Protein AF-A0A7W0MG15-F1 (afdb_monomer_lite)

Sequence (241 aa):
MREEITGSRRALLFFGAAWYALSILPLAATYTSPRHLYLPSFGLCVALGLWLSRAGTRHRVALTVVLAAFIALSAAYLFRKGWQWRQAAQLSERMRDDLQQIVREVPDGSGLILVNTPGFERGLFVWAWATPFVFREPFSDSDLPRRFRVIDAPSSYCCQWAQDKVPALRDLMAHPVDSYLIYLDENRRLNKRHLPRDAVRTLLGRLLDPNPGGVTKDGNVENAGLLAADWELFWRAHLKL

Radius of gyration: 26.69 Å; chains: 1; bounding box: 64×33×80 Å

Foldseek 3Di:
DVVVVVVLVVLLCCLQPVQLCVQCVVCVVDPDDPVSCPRNVVSVVSSVVSVLVVDDPVVVVVVVVVVVVVVVVVVVVVVVVVVVVVVLAVLLLQQLVLVLVVVVVDAFAAAEAEAAPACDDPRDGRQACPVCVCCPPPNHPHNVVNRHLYQHACNNYDDCSCVPCVVSLVCCLVPPAWYWYWHQDPVSHTDIDIQHRVNSNVLSVVLPVQDVPQQDPVRDRPCSVVSNVCRNVSVCVVVVD

pLDDT: mean 88.12, std 11.86, range [40.81, 97.94]

Structure (mmCIF, N/CA/C/O backbone):
data_AF-A0A7W0MG15-F1
#
_entry.id   AF-A0A7W0MG15-F1
#
loop_
_atom_site.group_PDB
_atom_site.id
_atom_site.type_symbol
_atom_site.label_atom_id
_atom_site.label_alt_id
_atom_site.label_comp_id
_atom_site.label_asym_id
_atom_site.label_entity_id
_atom_site.label_seq_id
_atom_site.pdbx_PDB_ins_code
_atom_site.Cartn_x
_atom_site.Cartn_y
_atom_site.Cartn_z
_atom_site.occupancy
_atom_site.B_iso_or_equiv
_atom_site.auth_seq_id
_atom_site.auth_comp_id
_atom_site.auth_asym_id
_atom_site.auth_atom_id
_atom_site.pdbx_PDB_model_num
ATOM 1 N N . MET A 1 1 ? -20.967 -12.022 52.023 1.00 61.19 1 MET A N 1
ATOM 2 C CA . MET A 1 1 ? -21.124 -10.572 51.746 1.00 61.19 1 MET A CA 1
ATOM 3 C C . MET A 1 1 ? -19.823 -9.761 51.813 1.00 61.19 1 MET A C 1
ATOM 5 O O . MET A 1 1 ? -19.399 -9.286 50.768 1.00 61.19 1 MET A O 1
ATOM 9 N N . ARG A 1 2 ? -19.150 -9.558 52.969 1.00 63.09 2 ARG A N 1
ATOM 10 C CA . ARG A 1 2 ? -17.926 -8.704 53.012 1.00 63.09 2 ARG A CA 1
ATOM 11 C C . ARG A 1 2 ? -16.787 -9.195 52.094 1.00 63.09 2 ARG A C 1
ATOM 13 O O . ARG A 1 2 ? -16.126 -8.370 51.471 1.00 63.09 2 ARG A O 1
ATOM 20 N N . GLU A 1 3 ? -16.591 -10.504 51.961 1.00 67.69 3 GLU A N 1
ATOM 21 C CA . GLU A 1 3 ? -15.514 -11.093 51.142 1.00 67.69 3 GLU A CA 1
ATOM 22 C C . GLU A 1 3 ? -15.757 -10.973 49.624 1.00 67.69 3 GLU A C 1
ATOM 24 O O . GLU A 1 3 ? -14.831 -10.738 48.851 1.00 67.69 3 GLU A O 1
ATOM 29 N N . GLU A 1 4 ? -17.015 -11.007 49.178 1.00 71.25 4 GLU A N 1
ATOM 30 C CA . GLU A 1 4 ? -17.383 -10.793 47.765 1.00 71.25 4 GLU A CA 1
ATOM 31 C C . GLU A 1 4 ? -17.053 -9.364 47.288 1.00 71.25 4 GLU A C 1
ATOM 33 O O . GLU A 1 4 ? -16.822 -9.114 46.099 1.00 71.25 4 GLU A O 1
ATOM 38 N N . ILE A 1 5 ? -17.008 -8.408 48.223 1.00 68.88 5 ILE A N 1
ATOM 39 C CA . ILE A 1 5 ? -16.645 -7.013 47.958 1.00 68.88 5 ILE A CA 1
ATOM 40 C C . ILE A 1 5 ? -15.124 -6.878 47.789 1.00 68.88 5 ILE A C 1
ATOM 42 O O . ILE A 1 5 ? -14.673 -6.166 46.888 1.00 68.88 5 ILE A O 1
ATOM 46 N N . THR A 1 6 ? -14.319 -7.567 48.606 1.00 76.75 6 THR A N 1
ATOM 47 C CA . THR A 1 6 ? -12.848 -7.508 48.507 1.00 76.75 6 THR A CA 1
ATOM 48 C C . THR A 1 6 ? -12.332 -8.261 47.281 1.00 76.75 6 THR A C 1
ATOM 50 O O . THR A 1 6 ? -11.492 -7.718 46.557 1.00 76.75 6 THR A O 1
ATOM 53 N N . GLY A 1 7 ? -12.888 -9.440 46.976 1.00 84.38 7 GLY A N 1
ATOM 54 C CA . GLY A 1 7 ? -12.561 -10.202 45.765 1.00 84.38 7 GLY A CA 1
ATOM 55 C C . GLY A 1 7 ? -12.797 -9.400 44.480 1.00 84.38 7 GLY A C 1
ATOM 56 O O . GLY A 1 7 ? -11.900 -9.275 43.645 1.00 84.38 7 GLY A O 1
ATOM 57 N N . SER A 1 8 ? -13.960 -8.752 44.349 1.00 85.06 8 SER A N 1
ATOM 58 C CA . SER A 1 8 ? -14.264 -7.955 43.153 1.00 85.06 8 SER A CA 1
ATOM 59 C C . SER A 1 8 ? -13.424 -6.684 43.015 1.00 85.06 8 SER A C 1
ATOM 61 O O . SER A 1 8 ? -13.155 -6.284 41.882 1.00 85.06 8 SER A O 1
ATOM 63 N N . ARG A 1 9 ? -13.004 -6.039 44.115 1.00 91.25 9 ARG A N 1
ATOM 64 C CA . ARG A 1 9 ? -12.091 -4.882 44.035 1.00 91.25 9 ARG A CA 1
ATOM 65 C C . ARG A 1 9 ? -10.722 -5.296 43.492 1.00 91.25 9 ARG A C 1
ATOM 67 O O . ARG A 1 9 ? -10.184 -4.598 42.637 1.00 91.25 9 ARG A O 1
ATOM 74 N N . ARG A 1 10 ? -10.201 -6.453 43.921 1.00 94.88 10 ARG A N 1
ATOM 75 C CA . ARG A 1 10 ? -8.964 -7.039 43.372 1.00 94.88 10 ARG A CA 1
ATOM 76 C C . ARG A 1 10 ? -9.108 -7.351 41.880 1.00 94.88 10 ARG A C 1
ATOM 78 O O . ARG A 1 10 ? -8.257 -6.937 41.103 1.00 94.88 10 ARG A O 1
ATOM 85 N N . ALA A 1 11 ? -10.206 -7.993 41.472 1.00 94.31 11 ALA A N 1
ATOM 86 C CA . ALA A 1 11 ? -10.468 -8.304 40.064 1.00 94.31 11 ALA A CA 1
ATOM 87 C C . ALA A 1 11 ? -10.561 -7.046 39.177 1.00 94.31 11 ALA A C 1
ATOM 89 O O . ALA A 1 11 ? -9.975 -7.016 38.099 1.00 94.31 11 ALA A O 1
ATOM 90 N N . LEU A 1 12 ? -11.239 -5.987 39.637 1.00 95.56 12 LEU A N 1
ATOM 91 C CA . LEU A 1 12 ? -11.365 -4.729 38.889 1.00 95.56 12 LEU A CA 1
ATOM 92 C C . LEU A 1 12 ? -10.013 -4.010 38.739 1.00 95.56 12 LEU A C 1
ATOM 94 O O . LEU A 1 12 ? -9.698 -3.544 37.647 1.00 95.56 12 LEU A O 1
ATOM 98 N N . LEU A 1 13 ? -9.190 -3.962 39.794 1.00 96.44 13 LEU A N 1
ATOM 99 C CA . LEU A 1 13 ? -7.831 -3.405 39.717 1.00 96.44 13 LEU A CA 1
ATOM 100 C C . LEU A 1 13 ? -6.915 -4.238 38.806 1.00 96.44 13 LEU A C 1
ATOM 102 O O . LEU A 1 13 ? -6.130 -3.668 38.047 1.00 96.44 13 LEU A O 1
ATOM 106 N N . PHE A 1 14 ? -7.042 -5.568 38.848 1.00 97.25 14 PHE A N 1
ATOM 107 C CA . PHE A 1 14 ? -6.273 -6.475 38.000 1.00 97.25 14 PHE A CA 1
ATOM 108 C C . PHE A 1 14 ? -6.629 -6.306 36.519 1.00 97.25 14 PHE A C 1
ATOM 110 O O . PHE A 1 14 ? -5.768 -5.917 35.738 1.00 97.25 14 PHE A O 1
ATOM 117 N N . PHE A 1 15 ? -7.889 -6.526 36.129 1.00 97.25 15 PHE A N 1
ATOM 118 C CA . PHE A 1 15 ? -8.305 -6.438 34.724 1.00 97.25 15 PHE A CA 1
ATOM 119 C C . PHE A 1 15 ? -8.315 -5.001 34.179 1.00 97.25 15 PHE A C 1
ATOM 121 O O . PHE A 1 15 ? -8.130 -4.806 32.981 1.00 97.25 15 PHE A O 1
ATOM 128 N N . GLY A 1 16 ? -8.494 -3.996 35.041 1.00 95.69 16 GLY A N 1
ATOM 129 C CA . GLY A 1 16 ? -8.476 -2.587 34.652 1.00 95.69 16 GLY A CA 1
ATOM 130 C C . GLY A 1 16 ? -7.061 -2.033 34.491 1.00 95.69 16 GLY A C 1
ATOM 131 O O . GLY A 1 16 ? -6.672 -1.651 33.393 1.00 95.69 16 GLY A O 1
ATOM 132 N N . ALA A 1 17 ? -6.291 -1.967 35.581 1.00 96.44 17 ALA A N 1
ATOM 133 C CA . ALA A 1 17 ? -5.006 -1.267 35.599 1.00 96.44 17 ALA A CA 1
ATOM 134 C C . ALA A 1 17 ? -3.816 -2.196 35.316 1.00 96.44 17 ALA A C 1
ATOM 136 O O . ALA A 1 17 ? -3.019 -1.913 34.421 1.00 96.44 17 ALA A O 1
ATOM 137 N N . ALA A 1 18 ? -3.694 -3.309 36.049 1.00 97.69 18 ALA A N 1
ATOM 138 C CA . ALA A 1 18 ? -2.520 -4.181 35.938 1.00 97.69 18 ALA A CA 1
ATOM 139 C C . ALA A 1 18 ? -2.448 -4.879 34.570 1.00 97.69 18 ALA A C 1
ATOM 141 O O . ALA A 1 18 ? -1.402 -4.878 33.931 1.00 97.69 18 ALA A O 1
ATOM 142 N N . TRP A 1 19 ? -3.571 -5.413 34.085 1.00 97.94 19 TRP A N 1
ATOM 143 C CA . TRP A 1 19 ? -3.687 -6.046 32.772 1.00 97.94 19 TRP A CA 1
ATOM 144 C C . TRP A 1 19 ? -3.389 -5.069 31.634 1.00 97.94 19 TRP A C 1
ATOM 146 O O . TRP A 1 19 ? -2.632 -5.401 30.723 1.00 97.94 19 TRP A O 1
ATOM 156 N N . TYR A 1 20 ? -3.942 -3.853 31.692 1.00 96.12 20 TYR A N 1
ATOM 157 C CA . TYR A 1 20 ? -3.672 -2.817 30.694 1.00 96.12 20 TYR A CA 1
ATOM 158 C C . TYR A 1 20 ? -2.185 -2.440 30.684 1.00 96.12 20 TYR A C 1
ATOM 160 O O . TYR A 1 20 ? -1.571 -2.434 29.623 1.00 96.12 20 TYR A O 1
ATOM 168 N N . ALA A 1 21 ? -1.569 -2.230 31.852 1.00 96.31 21 ALA A N 1
ATOM 169 C CA . ALA A 1 21 ? -0.133 -1.968 31.946 1.00 96.31 21 ALA A CA 1
ATOM 170 C C . ALA A 1 21 ? 0.711 -3.126 31.378 1.00 96.31 21 ALA A C 1
ATOM 172 O O . ALA A 1 21 ? 1.565 -2.893 30.528 1.00 96.31 21 ALA A O 1
ATOM 173 N N . LEU A 1 22 ? 0.438 -4.373 31.778 1.00 96.62 22 LEU A N 1
ATOM 174 C CA . LEU A 1 22 ? 1.170 -5.562 31.316 1.00 96.62 22 LEU A CA 1
ATOM 175 C C . LEU A 1 22 ? 1.034 -5.813 29.804 1.00 96.62 22 LEU A C 1
ATOM 177 O O . LEU A 1 22 ? 1.973 -6.307 29.187 1.00 96.62 22 LEU A O 1
ATOM 181 N N . SER A 1 23 ? -0.109 -5.470 29.203 1.00 95.25 23 SER A N 1
ATOM 182 C CA . SER A 1 23 ? -0.362 -5.669 27.767 1.00 95.25 23 SER A CA 1
ATOM 183 C C . SER A 1 23 ? 0.039 -4.479 26.883 1.00 95.25 23 SER A C 1
ATOM 185 O O . SER A 1 23 ? 0.280 -4.676 25.694 1.00 95.25 23 SER A O 1
ATOM 187 N N . ILE A 1 24 ? 0.160 -3.265 27.437 1.00 94.56 24 ILE A N 1
ATOM 188 C CA . ILE A 1 24 ? 0.614 -2.062 26.714 1.00 94.56 24 ILE A CA 1
ATOM 189 C C . ILE A 1 24 ? 2.122 -1.824 26.854 1.00 94.56 24 ILE A C 1
ATOM 191 O O . ILE A 1 24 ? 2.747 -1.376 25.896 1.00 94.56 24 ILE A O 1
ATOM 195 N N . LEU A 1 25 ? 2.739 -2.109 28.004 1.00 94.69 25 LEU A N 1
ATOM 196 C CA . LEU A 1 25 ? 4.144 -1.752 28.255 1.00 94.69 25 LEU A CA 1
ATOM 197 C C . LEU A 1 25 ? 5.142 -2.384 27.254 1.00 94.69 25 LEU A C 1
ATOM 199 O O . LEU A 1 25 ? 6.015 -1.655 26.785 1.00 94.69 25 LEU A O 1
ATOM 203 N N . PRO A 1 26 ? 4.996 -3.650 26.805 1.00 92.44 26 PRO A N 1
ATOM 204 C CA . PRO A 1 26 ? 5.821 -4.202 25.720 1.00 92.44 26 PRO A CA 1
ATOM 205 C C . PRO A 1 26 ? 5.644 -3.482 24.369 1.00 92.44 26 PRO A C 1
ATOM 207 O O . PRO A 1 26 ? 6.548 -3.481 23.532 1.00 92.44 26 PRO A O 1
ATOM 210 N N . LEU A 1 27 ? 4.493 -2.836 24.150 1.00 90.50 27 LEU A N 1
ATOM 211 C CA . LEU A 1 27 ? 4.200 -2.060 22.940 1.00 90.50 27 LEU A CA 1
ATOM 212 C C . LEU A 1 27 ? 4.863 -0.678 22.953 1.00 90.50 27 LEU A C 1
ATOM 214 O O . LEU A 1 27 ? 5.038 -0.090 21.894 1.00 90.50 27 LEU A O 1
ATOM 218 N N . ALA A 1 28 ? 5.259 -0.165 24.123 1.00 87.88 28 ALA A N 1
ATOM 219 C CA . ALA A 1 28 ? 6.030 1.077 24.228 1.00 87.88 28 ALA A CA 1
ATOM 220 C C . ALA A 1 28 ? 7.499 0.901 23.793 1.00 87.88 28 ALA A C 1
ATOM 222 O O . ALA A 1 28 ? 8.156 1.879 23.448 1.00 87.88 28 ALA A O 1
ATOM 223 N N . ALA A 1 29 ? 8.001 -0.340 23.782 1.00 90.75 29 ALA A N 1
ATOM 224 C CA . ALA A 1 29 ? 9.338 -0.707 23.309 1.00 90.75 29 ALA A CA 1
ATOM 225 C C . ALA A 1 29 ? 9.349 -1.270 21.869 1.00 90.75 29 ALA A C 1
ATOM 227 O O . ALA A 1 29 ? 10.389 -1.710 21.385 1.00 90.75 29 ALA A O 1
ATOM 228 N N . THR A 1 30 ? 8.198 -1.304 21.188 1.00 90.44 30 THR A N 1
ATOM 229 C CA . THR A 1 30 ? 8.035 -1.877 19.840 1.00 90.44 30 THR A CA 1
ATOM 230 C C . THR A 1 30 ? 7.128 -0.988 18.975 1.00 90.44 30 THR A C 1
ATOM 232 O O . THR A 1 30 ? 6.753 0.111 19.379 1.00 90.44 30 THR A O 1
ATOM 235 N N . TYR A 1 31 ? 6.803 -1.398 17.743 1.00 82.88 31 TYR A N 1
ATOM 236 C CA . TYR A 1 31 ? 5.949 -0.589 16.869 1.00 82.88 31 TYR A CA 1
ATOM 237 C C . TYR A 1 31 ? 4.476 -0.644 17.306 1.00 82.88 31 TYR A C 1
ATOM 239 O O . TYR A 1 31 ? 3.909 -1.706 17.588 1.00 82.88 31 TYR A O 1
ATOM 247 N N . THR A 1 32 ? 3.814 0.511 17.307 1.00 82.62 32 THR A N 1
ATOM 248 C CA . THR A 1 32 ? 2.388 0.601 17.621 1.00 82.62 32 THR A CA 1
ATOM 249 C C . THR A 1 32 ? 1.539 0.297 16.386 1.00 82.62 32 THR A C 1
ATOM 251 O O . THR A 1 32 ? 1.792 0.761 15.276 1.00 82.62 32 THR A O 1
ATOM 254 N N . SER A 1 33 ? 0.502 -0.519 16.568 1.00 86.81 33 SER A N 1
ATOM 255 C CA . SER A 1 33 ? -0.489 -0.829 15.538 1.00 86.81 33 SER A CA 1
ATOM 256 C C . SER A 1 33 ? -1.841 -1.062 16.213 1.00 86.81 33 SER A C 1
ATOM 258 O O . SER A 1 33 ? -1.862 -1.699 17.269 1.00 86.81 33 SER A O 1
ATOM 260 N N . PRO A 1 34 ? -2.980 -0.616 15.643 1.00 86.94 34 PRO A N 1
ATOM 261 C CA . PRO A 1 34 ? -4.293 -0.786 16.274 1.00 86.94 34 PRO A CA 1
ATOM 262 C C . PRO A 1 34 ? -4.630 -2.239 16.641 1.00 86.94 34 PRO A C 1
ATOM 264 O O . PRO A 1 34 ? -5.306 -2.477 17.638 1.00 86.94 34 PRO A O 1
ATOM 267 N N . ARG A 1 35 ? -4.094 -3.221 15.898 1.00 88.25 35 ARG A N 1
ATOM 268 C CA . ARG A 1 35 ? -4.264 -4.657 16.184 1.00 88.25 35 ARG A CA 1
ATOM 269 C C . ARG A 1 35 ? -3.651 -5.112 17.515 1.00 88.25 35 ARG A C 1
ATOM 271 O O . ARG A 1 35 ? -4.051 -6.141 18.043 1.00 88.25 35 ARG A O 1
ATOM 278 N N . HIS A 1 36 ? -2.702 -4.361 18.075 1.00 92.31 36 HIS A N 1
ATOM 279 C CA . HIS A 1 36 ? -2.098 -4.683 19.371 1.00 92.31 36 HIS A CA 1
ATOM 280 C C . HIS A 1 36 ? -3.010 -4.287 20.551 1.00 92.31 36 HIS A C 1
ATOM 282 O O . HIS A 1 36 ? -2.806 -4.759 21.665 1.00 92.31 36 HIS A O 1
ATOM 288 N N . LEU A 1 37 ? -4.049 -3.472 20.316 1.00 91.12 37 LEU A N 1
ATOM 289 C CA . LEU A 1 37 ? -4.972 -3.012 21.360 1.00 91.12 37 LEU A CA 1
ATOM 290 C C . LEU A 1 37 ? -6.045 -4.044 21.744 1.00 91.12 37 LEU A C 1
ATOM 292 O O . LEU A 1 37 ? -6.667 -3.888 22.790 1.00 91.12 37 LEU A O 1
ATOM 296 N N . TYR A 1 38 ? -6.237 -5.119 20.968 1.00 93.00 38 TYR A N 1
ATOM 297 C CA . TYR A 1 38 ? -7.271 -6.128 21.247 1.00 93.00 38 TYR A CA 1
ATOM 298 C C . TYR A 1 38 ? -7.116 -6.783 22.634 1.00 93.00 38 TYR A C 1
ATOM 300 O O . TYR A 1 38 ? -8.101 -6.937 23.358 1.00 93.00 38 TYR A O 1
ATOM 308 N N . LEU A 1 39 ? -5.884 -7.125 23.032 1.00 94.12 39 LEU A N 1
ATOM 309 C CA . LEU A 1 39 ? -5.603 -7.750 24.329 1.00 94.12 39 LEU A CA 1
ATOM 310 C C . LEU A 1 39 ? -5.770 -6.765 25.513 1.00 94.12 39 LEU A C 1
ATOM 312 O O . LEU A 1 39 ? -6.469 -7.126 26.464 1.00 94.12 39 LEU A O 1
ATOM 316 N N . PRO A 1 40 ? -5.247 -5.520 25.472 1.00 94.81 40 PRO A N 1
ATOM 317 C CA . PRO A 1 40 ? -5.601 -4.474 26.437 1.00 94.81 40 PRO A CA 1
ATOM 318 C C . PRO A 1 40 ? -7.114 -4.232 26.562 1.00 94.81 40 PRO A C 1
ATOM 320 O O . PRO A 1 40 ? -7.638 -4.159 27.676 1.00 94.81 40 PRO A O 1
ATOM 323 N N . SER A 1 41 ? -7.836 -4.157 25.436 1.00 94.25 41 SER A N 1
ATOM 324 C CA . SER A 1 41 ? -9.286 -3.919 25.420 1.00 94.25 41 SER A CA 1
ATOM 325 C C . SER A 1 41 ? -10.083 -5.014 26.130 1.00 94.25 41 SER A C 1
ATOM 327 O O . SER A 1 41 ? -11.062 -4.690 26.798 1.00 94.25 41 SER A O 1
A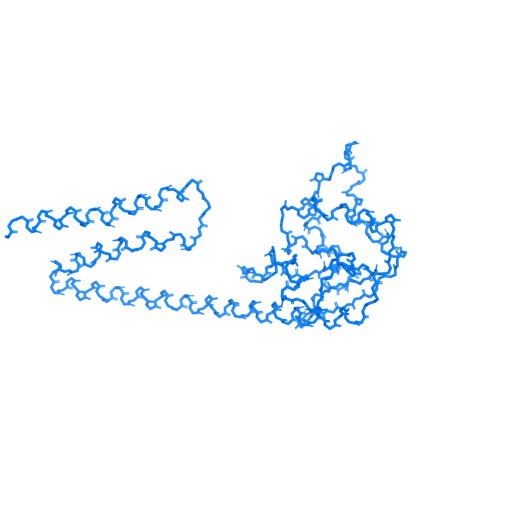TOM 329 N N . PHE A 1 42 ? -9.660 -6.281 26.058 1.00 96.06 42 PHE A N 1
ATOM 330 C CA . PHE A 1 42 ? -10.323 -7.380 26.770 1.00 96.06 42 PHE A CA 1
ATOM 331 C C . PHE A 1 42 ? -10.393 -7.139 28.289 1.00 96.06 42 PHE A C 1
ATOM 333 O O . PHE A 1 42 ? -11.472 -7.226 28.878 1.00 96.06 42 PHE A O 1
ATOM 340 N N . GLY A 1 43 ? -9.273 -6.766 28.920 1.00 95.81 43 GLY A N 1
ATOM 341 C CA . GLY A 1 43 ? -9.237 -6.471 30.358 1.00 95.81 43 GLY A CA 1
ATOM 342 C C . GLY A 1 43 ? -10.116 -5.277 30.729 1.00 95.81 43 GLY A C 1
ATOM 343 O O . GLY A 1 43 ? -10.900 -5.354 31.678 1.00 95.81 43 GLY A O 1
ATOM 344 N N . LEU A 1 44 ? -10.080 -4.213 29.919 1.00 94.88 44 LEU A N 1
ATOM 345 C CA . LEU A 1 44 ? -10.955 -3.051 30.099 1.00 94.88 44 LEU A CA 1
ATOM 346 C C . LEU A 1 44 ? -12.441 -3.435 30.012 1.00 94.88 44 LEU A C 1
ATOM 348 O O . LEU A 1 44 ? -13.222 -2.994 30.854 1.00 94.88 44 LEU A O 1
ATOM 352 N N . CYS A 1 45 ? -12.839 -4.298 29.071 1.00 95.12 45 CYS A N 1
ATOM 353 C CA . CYS A 1 45 ? -14.209 -4.814 28.979 1.00 95.12 45 CYS A CA 1
ATOM 354 C C . CYS A 1 45 ? -14.620 -5.631 30.217 1.00 95.12 45 CYS A C 1
ATOM 356 O O . CYS A 1 45 ? -15.733 -5.451 30.719 1.00 95.12 45 CYS A O 1
ATOM 358 N N . VAL A 1 46 ? -13.734 -6.478 30.755 1.00 95.88 46 VAL A N 1
ATOM 359 C CA . VAL A 1 46 ? -13.997 -7.242 31.991 1.00 95.88 46 VAL A CA 1
ATOM 360 C C . VAL A 1 46 ? -14.141 -6.309 33.199 1.00 95.88 46 VAL A C 1
ATOM 362 O O . VAL A 1 46 ? -15.113 -6.418 33.950 1.00 95.88 46 VAL A O 1
ATOM 365 N N . ALA A 1 47 ? -13.232 -5.346 33.372 1.00 95.69 47 ALA A N 1
ATOM 366 C CA . ALA A 1 47 ? -13.294 -4.367 34.459 1.00 95.69 47 ALA A CA 1
ATOM 367 C C . ALA A 1 47 ? -14.552 -3.480 34.378 1.00 95.69 47 ALA A C 1
ATOM 369 O O . ALA A 1 47 ? -15.206 -3.229 35.393 1.00 95.69 47 ALA A O 1
ATOM 370 N N . LEU A 1 48 ? -14.933 -3.068 33.166 1.00 94.19 48 LEU A N 1
ATOM 371 C CA . LEU A 1 48 ? -16.149 -2.309 32.873 1.00 94.19 48 LEU A CA 1
ATOM 372 C C . LEU A 1 48 ? -17.423 -3.107 33.194 1.00 94.19 48 LEU A C 1
ATOM 374 O O . LEU A 1 48 ? -18.332 -2.568 33.825 1.00 94.19 48 LEU A O 1
ATOM 378 N N . GLY A 1 49 ? -17.482 -4.392 32.829 1.00 92.69 49 GLY A N 1
ATOM 379 C CA . GLY A 1 49 ? -18.592 -5.285 33.185 1.00 92.69 49 GLY A CA 1
ATOM 380 C C . GLY A 1 49 ? -18.712 -5.504 34.698 1.00 92.69 49 GLY A C 1
ATOM 381 O O . GLY A 1 49 ? -19.802 -5.397 35.268 1.00 92.69 49 GLY A O 1
ATOM 382 N N . LEU A 1 50 ? -17.580 -5.715 35.380 1.00 93.44 50 LEU A N 1
ATOM 383 C CA . LEU A 1 50 ? -17.520 -5.801 36.844 1.00 93.44 50 LEU A CA 1
ATOM 384 C C . LEU A 1 50 ? -17.990 -4.500 37.516 1.00 93.44 50 LEU A C 1
ATOM 386 O O . LEU A 1 50 ? -18.711 -4.564 38.515 1.00 93.44 50 LEU A O 1
ATOM 390 N N . TRP A 1 51 ? -17.655 -3.333 36.960 1.00 92.81 51 TRP A N 1
ATOM 391 C CA . TRP A 1 51 ? -18.140 -2.042 37.453 1.00 92.81 51 TRP A CA 1
ATOM 392 C C . TRP A 1 51 ? -19.646 -1.851 37.211 1.00 92.81 51 TRP A C 1
ATOM 394 O O . TRP A 1 51 ? -20.379 -1.562 38.159 1.00 92.81 51 TRP A O 1
ATOM 404 N N . LEU A 1 52 ? -20.137 -2.111 35.992 1.00 91.62 52 LEU A N 1
ATOM 405 C CA . LEU A 1 52 ? -21.565 -2.076 35.631 1.00 91.62 52 LEU A CA 1
ATOM 406 C C . LEU A 1 52 ? -22.420 -2.952 36.558 1.00 91.62 52 LEU A C 1
ATOM 408 O O . LEU A 1 52 ? -23.472 -2.510 37.029 1.00 91.62 52 LEU A O 1
ATOM 412 N N . SER A 1 53 ? -21.942 -4.157 36.891 1.00 91.00 53 SER A N 1
ATOM 413 C CA . SER A 1 53 ? -22.635 -5.068 37.815 1.00 91.00 53 SER A CA 1
ATOM 414 C C . SER A 1 53 ? -22.881 -4.455 39.203 1.00 91.00 53 SER A C 1
ATOM 416 O O . SER A 1 53 ? -23.861 -4.800 39.860 1.00 91.00 53 SER A O 1
ATOM 418 N N . ARG A 1 54 ? -22.049 -3.495 39.632 1.00 89.81 54 ARG A N 1
ATOM 419 C CA . ARG A 1 54 ? -22.092 -2.851 40.960 1.00 89.81 54 ARG A CA 1
ATOM 420 C C . ARG A 1 54 ? -22.607 -1.411 40.946 1.00 89.81 54 ARG A C 1
ATOM 422 O O . ARG A 1 54 ? -22.950 -0.884 41.999 1.00 89.81 54 ARG A O 1
ATOM 429 N N . ALA A 1 55 ? -22.687 -0.781 39.778 1.00 91.69 55 ALA A N 1
ATOM 430 C CA . ALA A 1 55 ? -23.271 0.543 39.616 1.00 91.69 55 ALA A CA 1
ATOM 431 C C . ALA A 1 55 ? -24.785 0.535 39.921 1.00 91.69 55 ALA A C 1
ATOM 433 O O . ALA A 1 55 ? -25.499 -0.393 39.541 1.00 91.69 55 ALA A O 1
ATOM 434 N N . GLY A 1 56 ? -25.292 1.590 40.569 1.00 94.75 56 GLY A N 1
ATOM 435 C CA . GLY A 1 56 ? -26.735 1.797 40.752 1.00 94.75 56 GLY A CA 1
ATOM 436 C C . GLY A 1 56 ? -27.446 2.131 39.433 1.00 94.75 56 GLY A C 1
ATOM 437 O O . GLY A 1 56 ? -26.812 2.602 38.488 1.00 94.75 56 GLY A O 1
ATOM 438 N N . THR A 1 57 ? -28.765 1.929 39.359 1.00 94.50 57 THR A N 1
ATOM 439 C CA . THR A 1 57 ? -29.552 1.977 38.106 1.00 94.50 57 THR A CA 1
ATOM 440 C C . THR A 1 57 ? -29.309 3.231 37.258 1.00 94.50 57 THR A C 1
ATOM 442 O O . THR A 1 57 ? -29.062 3.110 36.062 1.00 94.50 57 THR A O 1
ATOM 445 N N . ARG A 1 58 ? -29.277 4.429 37.866 1.00 94.62 58 ARG A N 1
ATOM 446 C CA . ARG A 1 58 ? -28.990 5.695 37.157 1.00 94.62 58 ARG A CA 1
ATOM 447 C C . ARG A 1 58 ? -27.608 5.699 36.490 1.00 94.62 58 ARG A C 1
ATOM 449 O O . ARG A 1 58 ? -27.481 6.151 35.357 1.00 94.62 58 ARG A O 1
ATOM 456 N N . HIS A 1 59 ? -26.589 5.167 37.167 1.00 92.75 59 HIS A N 1
ATOM 457 C CA . HIS A 1 59 ? -25.236 5.048 36.619 1.00 92.75 59 HIS A CA 1
ATOM 458 C C . HIS A 1 59 ? -25.147 3.959 35.547 1.00 92.75 59 HIS A C 1
ATOM 460 O O . HIS A 1 59 ? -24.489 4.186 34.538 1.00 92.75 59 HIS A O 1
ATOM 466 N N . ARG A 1 60 ? -25.844 2.821 35.712 1.00 93.19 60 ARG A N 1
ATOM 467 C CA . ARG A 1 60 ? -25.944 1.793 34.658 1.00 93.19 60 ARG A CA 1
ATOM 468 C C . ARG A 1 60 ? -26.542 2.374 33.378 1.00 93.19 60 ARG A C 1
ATOM 470 O O . ARG A 1 60 ? -25.928 2.243 32.332 1.00 93.19 60 ARG A O 1
ATOM 477 N N . VAL A 1 61 ? -27.685 3.062 33.461 1.00 94.50 61 VAL A N 1
ATOM 478 C CA . VAL A 1 61 ? -28.337 3.681 32.290 1.00 94.50 61 VAL A CA 1
ATOM 479 C C . VAL A 1 61 ? -27.419 4.709 31.624 1.00 94.50 61 VAL A C 1
ATOM 481 O O . VAL A 1 61 ? -27.189 4.618 30.421 1.00 94.50 61 VAL A O 1
ATOM 484 N N . ALA A 1 62 ? -26.840 5.639 32.392 1.00 94.38 62 ALA A N 1
ATOM 485 C CA . ALA A 1 62 ? -25.931 6.649 31.846 1.00 94.38 62 ALA A CA 1
ATOM 486 C C . ALA A 1 62 ? -24.704 6.023 31.156 1.00 94.38 62 ALA A C 1
ATOM 488 O O . ALA A 1 62 ? -24.348 6.417 30.048 1.00 94.38 62 ALA A O 1
ATOM 489 N N . LEU A 1 63 ? -24.089 5.013 31.778 1.00 92.25 63 LEU A N 1
ATOM 490 C CA . LEU A 1 63 ? -22.926 4.319 31.230 1.00 92.25 63 LEU A CA 1
ATOM 491 C C . LEU A 1 63 ? -23.282 3.487 29.989 1.00 92.25 63 LEU A C 1
ATOM 493 O O . LEU A 1 63 ? -22.541 3.527 29.014 1.00 92.25 63 LEU A O 1
ATOM 497 N N . THR A 1 64 ? -24.434 2.811 29.966 1.00 91.56 64 THR A N 1
ATOM 498 C CA . THR A 1 64 ? -24.937 2.116 28.769 1.00 91.56 64 THR A CA 1
ATOM 499 C C . THR A 1 64 ? -25.162 3.084 27.605 1.00 91.56 64 THR A C 1
ATOM 501 O O . THR A 1 64 ? -24.777 2.765 26.484 1.00 91.56 64 THR A O 1
ATOM 504 N N . VAL A 1 65 ? -25.712 4.280 27.850 1.00 95.56 65 VAL A N 1
ATOM 505 C CA . VAL A 1 65 ? -25.880 5.315 26.809 1.00 95.56 65 VAL A CA 1
ATOM 506 C C . VAL A 1 65 ? -24.525 5.814 26.290 1.00 95.56 65 VAL A C 1
ATOM 508 O O . VAL A 1 65 ? -24.335 5.900 25.078 1.00 95.56 65 VAL A O 1
ATOM 511 N N . VAL A 1 66 ? -23.557 6.076 27.177 1.00 95.44 66 VAL A N 1
ATOM 512 C CA . VAL A 1 66 ? -22.189 6.476 26.788 1.00 95.44 66 VAL A CA 1
ATOM 513 C C . VAL A 1 66 ? -21.498 5.384 25.963 1.00 95.44 66 VAL A C 1
ATOM 515 O O . VAL A 1 66 ? -20.881 5.686 24.943 1.00 95.44 66 VAL A O 1
ATOM 518 N N . LEU A 1 67 ? -21.633 4.115 26.356 1.00 93.00 67 LEU A N 1
ATOM 519 C CA . LEU A 1 67 ? -21.063 2.983 25.622 1.00 93.00 67 LEU A CA 1
ATOM 520 C C . LEU A 1 67 ? -21.746 2.775 24.267 1.00 93.00 67 LEU A C 1
ATOM 522 O O . LEU A 1 67 ? -21.053 2.561 23.277 1.00 93.00 67 LEU A O 1
ATOM 526 N N . ALA A 1 68 ? -23.073 2.902 24.185 1.00 95.06 68 ALA A N 1
ATOM 527 C CA . ALA A 1 68 ? -23.803 2.837 22.920 1.00 95.06 68 ALA A CA 1
ATOM 528 C C . ALA A 1 68 ? -23.372 3.956 21.955 1.00 95.06 68 ALA A C 1
ATOM 530 O O . ALA A 1 68 ? -23.117 3.688 20.780 1.00 95.06 68 ALA A O 1
ATOM 531 N N . ALA A 1 69 ? -23.202 5.187 22.451 1.00 97.12 69 ALA A N 1
ATOM 532 C CA . ALA A 1 69 ? -22.683 6.306 21.664 1.00 97.12 69 ALA A CA 1
ATOM 533 C C . ALA A 1 69 ? -21.234 6.066 21.201 1.00 97.12 69 ALA A C 1
ATOM 535 O O . ALA A 1 69 ? -20.918 6.273 20.029 1.00 97.12 69 ALA A O 1
ATOM 536 N N . PHE A 1 70 ? -20.362 5.568 22.084 1.00 95.75 70 PHE A N 1
ATOM 537 C CA . PHE A 1 70 ? -18.983 5.213 21.737 1.00 95.75 70 PHE A CA 1
ATOM 538 C C . PHE A 1 70 ? -18.917 4.100 20.678 1.00 95.75 70 PHE A C 1
ATOM 540 O O . PHE A 1 70 ? -18.137 4.200 19.729 1.00 95.75 70 PHE A O 1
ATOM 547 N N . ILE A 1 71 ? -19.766 3.073 20.791 1.00 95.12 71 ILE A N 1
ATOM 548 C CA . ILE A 1 71 ? -19.880 1.986 19.808 1.00 95.12 71 ILE A CA 1
ATOM 549 C C . ILE A 1 71 ? -20.380 2.530 18.464 1.00 95.12 71 ILE A C 1
ATOM 551 O O . ILE A 1 71 ? -19.790 2.206 17.436 1.00 95.12 71 ILE A O 1
ATOM 555 N N . ALA A 1 72 ? -21.398 3.395 18.451 1.00 97.62 72 ALA A N 1
ATOM 556 C CA . ALA A 1 72 ? -21.929 3.995 17.226 1.00 97.62 72 ALA A CA 1
ATOM 557 C C . ALA A 1 72 ? -20.890 4.873 16.501 1.00 97.62 72 ALA A C 1
ATOM 559 O O . ALA A 1 72 ? -20.695 4.731 15.292 1.00 97.62 72 ALA A O 1
ATOM 560 N N . LEU A 1 73 ? -20.165 5.726 17.236 1.00 97.94 73 LEU A N 1
ATOM 561 C CA . LEU A 1 73 ? -19.062 6.531 16.695 1.00 97.94 73 LEU A CA 1
ATOM 562 C C . LEU A 1 73 ? -17.921 5.647 16.163 1.00 97.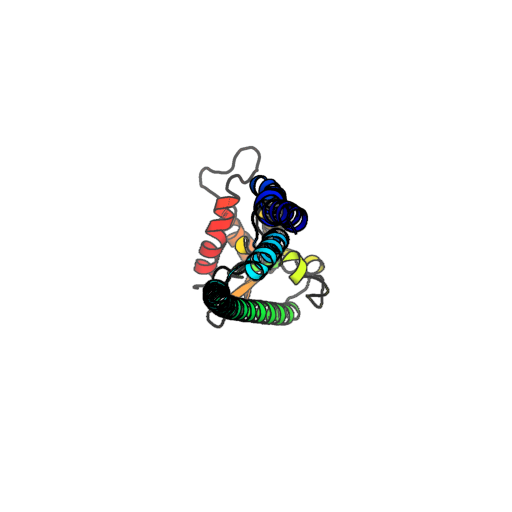94 73 LEU A C 1
ATOM 564 O O . LEU A 1 73 ? -17.413 5.886 15.064 1.00 97.94 73 LEU A O 1
ATOM 568 N N . SER A 1 74 ? -17.556 4.594 16.901 1.00 94.94 74 SER A N 1
ATOM 569 C CA . SER A 1 74 ? -16.536 3.626 16.474 1.00 94.94 74 SER A CA 1
ATOM 570 C C . SER A 1 74 ? -16.957 2.884 15.204 1.00 94.94 74 SER A C 1
ATOM 572 O O . SER A 1 74 ? -16.165 2.761 14.271 1.00 94.94 74 SER A O 1
ATOM 574 N N . ALA A 1 75 ? -18.217 2.448 15.124 1.00 96.62 75 ALA A N 1
ATOM 575 C CA . ALA A 1 75 ? -18.776 1.779 13.955 1.00 96.62 75 ALA A CA 1
ATOM 576 C C . ALA A 1 75 ? -18.809 2.703 12.727 1.00 96.62 75 ALA A C 1
ATOM 578 O O . ALA A 1 75 ? -18.395 2.287 11.647 1.00 96.62 75 ALA A O 1
ATOM 579 N N . ALA A 1 76 ? -19.211 3.969 12.885 1.00 97.94 76 ALA A N 1
ATOM 580 C CA . ALA A 1 76 ? -19.189 4.955 11.804 1.00 97.94 76 ALA A CA 1
ATOM 581 C C . ALA A 1 76 ? -17.757 5.233 11.300 1.00 97.94 76 ALA A C 1
ATOM 583 O O . ALA A 1 76 ? -17.510 5.277 10.089 1.00 97.94 76 ALA A O 1
ATOM 584 N N . TYR A 1 77 ? -16.787 5.358 12.214 1.00 95.75 77 TYR A N 1
ATOM 585 C CA . TYR A 1 77 ? -15.373 5.511 11.862 1.00 95.75 77 TYR A CA 1
ATOM 586 C C . TYR A 1 77 ? -14.831 4.283 11.113 1.00 95.75 77 TYR A C 1
ATOM 588 O O . TYR A 1 77 ? -14.199 4.435 10.060 1.00 95.75 77 TYR A O 1
ATOM 596 N N . LEU A 1 78 ? -15.108 3.076 11.619 1.00 94.25 78 LEU A N 1
ATOM 597 C CA . LEU A 1 78 ? -14.704 1.811 11.001 1.00 94.25 78 LEU A CA 1
ATOM 598 C C . LEU A 1 78 ? -15.363 1.606 9.635 1.00 94.25 78 LEU A C 1
ATOM 600 O O . LEU A 1 78 ? -14.670 1.225 8.696 1.00 94.25 78 LEU A O 1
ATOM 604 N N . PHE A 1 79 ? -16.649 1.928 9.475 1.00 97.31 79 PHE A N 1
ATOM 605 C CA . PHE A 1 79 ? -17.349 1.850 8.190 1.00 97.31 79 PHE A CA 1
ATOM 606 C C . PHE A 1 79 ? -16.701 2.764 7.144 1.00 97.31 79 PHE A C 1
ATOM 608 O O . PHE A 1 79 ? -16.386 2.318 6.037 1.00 97.31 79 PHE A O 1
ATOM 615 N N . ARG A 1 80 ? -16.404 4.020 7.512 1.00 96.00 80 ARG A N 1
ATOM 616 C CA . ARG A 1 80 ? -15.684 4.968 6.647 1.00 96.00 80 ARG A CA 1
ATOM 617 C C . ARG A 1 80 ? -14.293 4.448 6.269 1.00 96.00 80 ARG A C 1
ATOM 619 O O . ARG A 1 80 ? -13.901 4.549 5.108 1.00 96.00 80 ARG A O 1
ATOM 626 N N . LYS A 1 81 ? -13.549 3.862 7.214 1.00 92.75 81 LYS A N 1
ATOM 627 C CA . LYS A 1 81 ? -12.231 3.267 6.934 1.00 92.75 81 LYS A CA 1
ATOM 628 C C . LYS A 1 81 ? -12.324 2.013 6.060 1.00 92.75 81 LYS A C 1
ATOM 630 O O . LYS A 1 81 ? -11.546 1.886 5.121 1.00 92.75 81 LYS A O 1
ATOM 635 N N . GLY A 1 82 ? -13.306 1.144 6.287 1.00 95.31 82 GLY A N 1
ATOM 636 C CA . GLY A 1 82 ? -13.595 -0.027 5.454 1.00 95.31 82 GLY A CA 1
ATOM 637 C C . GLY A 1 82 ? -14.114 0.324 4.054 1.00 95.31 82 GLY A C 1
ATOM 638 O O . GLY A 1 82 ? -13.962 -0.463 3.123 1.00 95.31 82 GLY A O 1
ATOM 639 N N . TRP A 1 83 ? -14.703 1.508 3.860 1.00 96.56 83 TRP A N 1
ATOM 640 C CA . TRP A 1 83 ? -14.973 2.050 2.525 1.00 96.56 83 TRP A CA 1
ATOM 641 C C . TRP A 1 83 ? -13.680 2.473 1.814 1.00 96.56 83 TRP A C 1
ATOM 643 O O . TRP A 1 83 ? -13.450 2.056 0.682 1.00 96.56 83 TRP A O 1
ATOM 653 N N . GLN A 1 84 ? -12.798 3.222 2.490 1.00 95.06 84 GLN A N 1
ATOM 654 C CA . GLN A 1 84 ? -11.491 3.597 1.929 1.00 95.06 84 GLN A CA 1
ATOM 655 C C . GLN A 1 84 ? -10.657 2.355 1.554 1.00 95.06 84 GLN A C 1
ATOM 657 O O . GLN A 1 84 ? -10.109 2.303 0.456 1.00 95.06 84 GLN A O 1
ATOM 662 N N . TRP A 1 85 ? -10.625 1.326 2.411 1.00 95.12 85 TRP A N 1
ATOM 663 C CA . TRP A 1 85 ? -9.937 0.060 2.121 1.00 95.12 85 TRP A CA 1
ATOM 664 C C . TRP A 1 85 ? -10.521 -0.688 0.918 1.00 95.12 85 TRP A C 1
ATOM 666 O O . TRP A 1 85 ? -9.755 -1.204 0.112 1.00 95.12 85 TRP A O 1
ATOM 676 N N . ARG A 1 86 ? -11.849 -0.696 0.733 1.00 96.31 86 ARG A N 1
ATOM 677 C CA . ARG A 1 86 ? -12.469 -1.269 -0.477 1.00 96.31 86 ARG A CA 1
ATOM 678 C C . ARG A 1 86 ? -12.071 -0.515 -1.747 1.00 96.31 86 ARG A C 1
ATOM 680 O O . ARG A 1 86 ? -11.782 -1.157 -2.748 1.00 96.31 86 ARG A O 1
ATOM 687 N N . GLN A 1 87 ? -11.981 0.818 -1.704 1.00 95.38 87 GLN A N 1
ATOM 688 C CA . GLN A 1 87 ? -11.491 1.606 -2.846 1.00 95.38 87 GLN A CA 1
ATOM 689 C C . GLN A 1 87 ? -10.018 1.300 -3.180 1.00 95.38 87 GLN A C 1
ATOM 691 O O . GLN A 1 87 ? -9.668 1.223 -4.357 1.00 95.38 87 GLN A O 1
ATOM 696 N N . ALA A 1 88 ? -9.172 1.092 -2.164 1.00 94.69 88 ALA A N 1
ATOM 697 C CA . ALA A 1 88 ? -7.769 0.702 -2.336 1.00 94.69 88 ALA A CA 1
ATOM 698 C C . ALA A 1 88 ? -7.614 -0.734 -2.880 1.00 94.69 88 ALA A C 1
ATOM 700 O O . ALA A 1 88 ? -6.812 -0.959 -3.785 1.00 94.69 88 ALA A O 1
ATOM 701 N N . ALA A 1 89 ? -8.420 -1.687 -2.397 1.00 94.69 89 ALA A N 1
ATOM 702 C CA . ALA A 1 89 ? -8.448 -3.059 -2.909 1.00 94.69 89 ALA A CA 1
ATOM 703 C C . ALA A 1 89 ? -8.875 -3.104 -4.386 1.00 94.69 89 ALA A C 1
ATOM 705 O O . ALA A 1 89 ? -8.136 -3.622 -5.214 1.00 94.69 89 ALA A O 1
ATOM 706 N N . GLN A 1 90 ? -9.979 -2.438 -4.738 1.00 96.50 90 GLN A N 1
ATOM 707 C CA . GLN A 1 90 ? -10.463 -2.332 -6.122 1.00 96.50 90 GLN A CA 1
ATOM 708 C C . GLN A 1 90 ? -9.466 -1.654 -7.075 1.00 96.50 90 GLN A C 1
ATOM 710 O O . GLN A 1 90 ? -9.494 -1.895 -8.280 1.00 96.50 90 GLN A O 1
ATOM 715 N N . LEU A 1 91 ? -8.609 -0.764 -6.564 1.00 95.44 91 LEU A N 1
ATOM 716 C CA . LEU A 1 91 ? -7.499 -0.204 -7.334 1.00 95.44 91 LEU A CA 1
ATOM 717 C C . LEU A 1 91 ? -6.400 -1.251 -7.556 1.00 95.44 91 LEU A C 1
ATOM 719 O O . LEU A 1 91 ? -5.960 -1.413 -8.688 1.00 95.44 91 LEU A O 1
ATOM 723 N N . SER A 1 92 ? -5.993 -1.960 -6.499 1.00 95.25 92 SER A N 1
ATOM 724 C CA . SER A 1 92 ? -4.990 -3.032 -6.563 1.00 95.25 92 SER A CA 1
ATOM 725 C C . SER A 1 92 ? -5.402 -4.150 -7.528 1.00 95.25 92 SER A C 1
ATOM 727 O O . SER A 1 92 ? -4.592 -4.582 -8.343 1.00 95.25 92 SER A O 1
ATOM 729 N N . GLU A 1 93 ? -6.677 -4.554 -7.493 1.00 95.31 93 GLU A N 1
ATOM 730 C CA . GLU A 1 93 ? -7.285 -5.528 -8.409 1.00 95.31 93 GLU A CA 1
ATOM 731 C C . GLU A 1 93 ? -7.192 -5.052 -9.865 1.00 95.31 93 GLU A C 1
ATOM 733 O O . GLU A 1 93 ? -6.578 -5.730 -10.683 1.00 95.31 93 GLU A O 1
ATOM 738 N N . ARG A 1 94 ? -7.680 -3.841 -10.184 1.00 96.25 94 ARG A N 1
ATOM 739 C CA . ARG A 1 94 ? -7.557 -3.286 -11.547 1.00 96.25 94 ARG A CA 1
ATOM 740 C C . ARG A 1 94 ? -6.105 -3.154 -12.005 1.00 96.25 94 ARG A C 1
ATOM 742 O O . ARG A 1 94 ? -5.811 -3.472 -13.147 1.00 96.25 94 ARG A O 1
ATOM 749 N N . MET A 1 95 ? -5.198 -2.708 -11.134 1.00 95.19 95 MET A N 1
ATOM 750 C CA . MET A 1 95 ? -3.774 -2.595 -11.467 1.00 95.19 95 MET A CA 1
ATOM 751 C C . MET A 1 95 ? -3.130 -3.966 -11.723 1.00 95.19 95 MET A C 1
ATOM 753 O O . MET A 1 95 ? -2.294 -4.082 -12.614 1.00 95.19 95 MET A O 1
ATOM 757 N N . ARG A 1 96 ? -3.520 -5.010 -10.981 1.00 94.94 96 ARG A N 1
ATOM 758 C CA . ARG A 1 96 ? -3.082 -6.393 -11.226 1.00 94.94 96 ARG A CA 1
ATOM 759 C C . ARG A 1 96 ? -3.591 -6.879 -12.581 1.00 94.94 96 ARG A C 1
ATOM 761 O O . ARG A 1 96 ? -2.799 -7.383 -13.368 1.00 94.94 96 ARG A O 1
ATOM 768 N N . ASP A 1 97 ? -4.878 -6.700 -12.855 1.00 95.44 97 ASP A N 1
ATOM 769 C CA . ASP A 1 97 ? -5.528 -7.205 -14.070 1.00 95.44 97 ASP A CA 1
ATOM 770 C C . ASP A 1 97 ? -4.986 -6.496 -15.326 1.00 95.44 97 ASP A C 1
ATOM 772 O O . ASP A 1 97 ? -4.669 -7.142 -16.326 1.00 95.44 97 ASP A O 1
ATOM 776 N N . ASP A 1 98 ? -4.764 -5.181 -15.242 1.00 96.44 98 ASP A N 1
ATOM 777 C CA . ASP A 1 98 ? -4.131 -4.398 -16.308 1.00 96.44 98 ASP A CA 1
ATOM 778 C C . ASP A 1 98 ? -2.673 -4.820 -16.533 1.00 96.44 98 ASP A C 1
ATOM 780 O O . ASP A 1 98 ? -2.240 -4.947 -17.679 1.00 96.44 98 ASP A O 1
ATOM 784 N N . LEU A 1 99 ? -1.914 -5.082 -15.459 1.00 95.19 99 LEU A N 1
ATOM 785 C CA . LEU A 1 99 ? -0.549 -5.604 -15.560 1.00 95.19 99 LEU A CA 1
ATOM 786 C C . LEU A 1 99 ? -0.538 -6.987 -16.229 1.00 95.19 99 LEU A C 1
ATOM 788 O O . LEU A 1 99 ? 0.269 -7.206 -17.132 1.00 95.19 99 LEU A O 1
ATOM 792 N N . GLN A 1 100 ? -1.444 -7.891 -15.839 1.00 94.50 100 GLN A N 1
ATOM 793 C CA . GLN A 1 100 ? -1.593 -9.217 -16.451 1.00 94.50 100 GLN A CA 1
ATOM 794 C C . GLN A 1 100 ? -1.929 -9.129 -17.947 1.00 94.50 100 GLN A C 1
ATOM 796 O O . GLN A 1 100 ? -1.361 -9.887 -18.734 1.00 94.50 100 GLN A O 1
ATOM 801 N N . GLN A 1 101 ? -2.797 -8.200 -18.366 1.00 95.38 101 GLN A N 1
ATOM 802 C CA . GLN A 1 101 ? -3.046 -7.955 -19.790 1.00 95.38 101 GLN A CA 1
ATOM 803 C C . GLN A 1 101 ? -1.781 -7.430 -20.490 1.00 95.38 101 GLN A C 1
ATOM 805 O O . GLN A 1 101 ? -1.352 -7.991 -21.499 1.00 95.38 101 GLN A O 1
ATOM 810 N N . ILE A 1 102 ? -1.145 -6.398 -19.928 1.00 95.50 102 ILE A N 1
ATOM 811 C CA . ILE A 1 102 ? 0.057 -5.757 -20.480 1.00 95.50 102 ILE A CA 1
ATOM 812 C C . ILE A 1 102 ? 1.178 -6.772 -20.753 1.00 95.50 102 ILE A C 1
ATOM 814 O O . ILE A 1 102 ? 1.745 -6.755 -21.847 1.00 95.50 102 ILE A O 1
ATOM 818 N N . VAL A 1 103 ? 1.483 -7.670 -19.808 1.00 95.44 103 VAL A N 1
ATOM 819 C CA . VAL A 1 103 ? 2.613 -8.626 -19.904 1.00 95.44 103 VAL A CA 1
ATOM 820 C C . VAL A 1 103 ? 2.339 -9.868 -20.765 1.00 95.44 103 VAL A C 1
ATOM 822 O O . VAL A 1 103 ? 3.236 -10.694 -20.960 1.00 95.44 103 VAL A O 1
ATOM 825 N N . ARG A 1 104 ? 1.120 -10.012 -21.302 1.00 95.12 104 ARG A N 1
ATOM 826 C CA . ARG A 1 104 ? 0.811 -10.964 -22.389 1.00 95.12 104 ARG A CA 1
ATOM 827 C C . ARG A 1 104 ? 1.180 -10.397 -23.767 1.00 95.12 104 ARG A C 1
ATOM 829 O O . ARG A 1 104 ? 1.364 -11.152 -24.711 1.00 95.12 104 ARG A O 1
ATOM 836 N N . GLU A 1 105 ? 1.321 -9.076 -23.865 1.00 95.31 105 GLU A N 1
ATOM 837 C CA . GLU A 1 105 ? 1.656 -8.326 -25.082 1.00 95.31 105 GLU A CA 1
ATOM 838 C C . GLU A 1 105 ? 3.086 -7.727 -25.052 1.00 95.31 105 GLU A C 1
ATOM 840 O O . GLU A 1 105 ? 3.412 -6.857 -25.864 1.00 95.31 105 GLU A O 1
ATOM 845 N N . VAL A 1 106 ? 3.920 -8.107 -24.078 1.00 95.94 106 VAL A N 1
ATOM 846 C CA . VAL A 1 106 ? 5.325 -7.674 -23.950 1.00 95.94 106 VAL A CA 1
ATOM 847 C C . VAL A 1 106 ? 6.235 -8.885 -24.201 1.00 95.94 106 VAL A C 1
ATOM 849 O O . VAL A 1 106 ? 6.000 -9.921 -23.577 1.00 95.94 106 VAL A O 1
ATOM 852 N N . PRO A 1 107 ? 7.255 -8.788 -25.080 1.00 96.44 107 PRO A N 1
ATOM 853 C CA . PRO A 1 107 ? 8.182 -9.890 -25.341 1.00 96.44 107 PRO A CA 1
ATOM 854 C C . PRO A 1 107 ? 8.966 -10.329 -24.099 1.00 96.44 107 PRO A C 1
ATOM 856 O O . PRO A 1 107 ? 9.456 -9.500 -23.333 1.00 96.44 107 PRO A O 1
ATOM 859 N N . ASP A 1 108 ? 9.137 -11.639 -23.925 1.00 96.25 108 ASP A N 1
ATOM 860 C CA . ASP A 1 108 ? 9.995 -12.190 -22.872 1.00 96.25 108 ASP A CA 1
ATOM 861 C C . ASP A 1 108 ? 11.449 -11.706 -23.034 1.00 96.25 108 ASP A C 1
ATOM 863 O O . ASP A 1 108 ? 11.956 -11.524 -24.142 1.00 96.25 108 ASP A O 1
ATOM 867 N N . GLY A 1 109 ? 12.124 -11.472 -21.908 1.00 94.75 109 GLY A N 1
ATOM 868 C CA . GLY A 1 109 ? 13.453 -10.860 -21.843 1.00 94.75 109 GLY A CA 1
ATOM 869 C C . GLY A 1 109 ? 13.450 -9.327 -21.770 1.00 94.75 109 GLY A C 1
ATOM 870 O O . GLY A 1 109 ? 14.488 -8.749 -21.436 1.00 94.75 109 GLY A O 1
ATOM 871 N N . SER A 1 110 ? 12.314 -8.661 -22.017 1.00 95.94 110 SER A N 1
ATOM 872 C CA . SER A 1 110 ? 12.174 -7.204 -21.874 1.00 95.94 110 SER A CA 1
ATOM 873 C C . SER A 1 110 ? 12.352 -6.698 -20.436 1.00 95.94 110 SER A C 1
ATOM 875 O O . SER A 1 110 ? 12.171 -7.419 -19.449 1.00 95.94 110 SER A O 1
ATOM 877 N N . GLY A 1 111 ? 12.663 -5.407 -20.309 1.00 94.00 111 GLY A N 1
ATOM 878 C CA . GLY A 1 111 ? 12.588 -4.690 -19.035 1.00 94.00 111 GLY A CA 1
ATOM 879 C C . GLY A 1 111 ? 11.158 -4.233 -18.724 1.00 94.00 111 GLY A C 1
ATOM 880 O O . GLY A 1 111 ? 10.454 -3.740 -19.607 1.00 94.00 111 GLY A O 1
ATOM 881 N N . LEU A 1 112 ? 10.737 -4.344 -17.464 1.00 91.81 112 LEU A N 1
ATOM 882 C CA . LEU A 1 112 ? 9.500 -3.740 -16.959 1.00 91.81 112 LEU A CA 1
ATOM 883 C C . LEU A 1 112 ? 9.868 -2.719 -15.884 1.00 91.81 112 LEU A C 1
ATOM 885 O O . LEU A 1 112 ? 10.447 -3.080 -14.862 1.00 91.81 112 LEU A O 1
ATOM 889 N N . ILE A 1 113 ? 9.545 -1.449 -16.120 1.00 88.06 113 ILE A N 1
ATOM 890 C CA . ILE A 1 113 ? 9.879 -0.341 -15.217 1.00 88.06 113 ILE A CA 1
ATOM 891 C C . ILE A 1 113 ? 8.565 0.279 -14.745 1.00 88.06 113 ILE A C 1
ATOM 893 O O . ILE A 1 113 ? 7.870 0.926 -15.529 1.00 88.06 113 ILE A O 1
ATOM 897 N N . LEU A 1 114 ? 8.198 0.058 -13.483 1.00 85.94 114 LEU A N 1
ATOM 898 C CA . LEU A 1 114 ? 6.955 0.578 -12.921 1.00 85.94 114 LEU A CA 1
ATOM 899 C C . LEU A 1 114 ? 7.147 2.005 -12.397 1.00 85.94 114 LEU A C 1
ATOM 901 O O . LEU A 1 114 ? 8.070 2.313 -11.642 1.00 85.94 114 LEU A O 1
ATOM 905 N N . VAL A 1 115 ? 6.233 2.873 -12.801 1.00 85.00 115 VAL A N 1
ATOM 906 C CA . VAL A 1 115 ? 6.296 4.329 -12.685 1.00 85.00 115 VAL A CA 1
ATOM 907 C C . VAL A 1 115 ? 4.943 4.824 -12.200 1.00 85.00 115 VAL A C 1
ATOM 909 O O . VAL A 1 115 ? 3.925 4.379 -12.717 1.00 85.00 115 VAL A O 1
ATOM 912 N N . ASN A 1 116 ? 4.876 5.758 -11.248 1.00 84.19 116 ASN A N 1
ATOM 913 C CA . ASN A 1 116 ? 3.599 6.284 -10.754 1.00 84.19 116 ASN A CA 1
ATOM 914 C C . ASN A 1 116 ? 2.631 5.183 -10.255 1.00 84.19 116 ASN A C 1
ATOM 916 O O . ASN A 1 116 ? 1.422 5.397 -10.191 1.00 84.19 116 ASN A O 1
ATOM 920 N N . THR A 1 117 ? 3.137 3.987 -9.926 1.00 85.56 117 THR A N 1
ATOM 921 C CA . THR A 1 117 ? 2.352 2.879 -9.371 1.00 85.56 117 THR A CA 1
ATOM 922 C C . THR A 1 117 ? 2.298 3.057 -7.855 1.00 85.56 117 THR A C 1
ATOM 924 O O . THR A 1 117 ? 3.320 2.860 -7.191 1.00 85.56 117 THR A O 1
ATOM 927 N N . PRO A 1 118 ? 1.155 3.473 -7.281 1.00 85.88 118 PRO A N 1
ATOM 928 C CA . PRO A 1 118 ? 1.120 3.933 -5.905 1.00 85.88 118 PRO A CA 1
ATOM 929 C C . PRO A 1 118 ? 1.305 2.779 -4.921 1.00 85.88 118 PRO A C 1
ATOM 931 O O . PRO A 1 118 ? 0.438 1.916 -4.780 1.00 85.88 118 PRO A O 1
ATOM 934 N N . GLY A 1 119 ? 2.370 2.837 -4.122 1.00 86.69 119 GLY A N 1
ATOM 935 C CA . GLY A 1 119 ? 2.413 2.053 -2.889 1.00 86.69 119 GLY A CA 1
ATOM 936 C C . GLY A 1 119 ? 1.320 2.468 -1.897 1.00 86.69 119 GLY A C 1
ATOM 937 O O . GLY A 1 119 ? 0.843 1.636 -1.125 1.00 86.69 119 GLY A O 1
ATOM 938 N N . PHE A 1 120 ? 0.877 3.731 -1.964 1.00 88.38 120 PHE A N 1
ATOM 939 C CA . PHE A 1 120 ? -0.104 4.346 -1.070 1.00 88.38 120 PHE A CA 1
ATOM 940 C C . PHE A 1 120 ? -1.203 5.100 -1.840 1.00 88.38 120 PHE A C 1
ATOM 942 O O . PHE A 1 120 ? -0.900 5.953 -2.669 1.00 88.38 120 PHE A O 1
ATOM 949 N N . GLU A 1 121 ? -2.472 4.889 -1.484 1.00 89.56 121 GLU A N 1
ATOM 950 C CA . GLU A 1 121 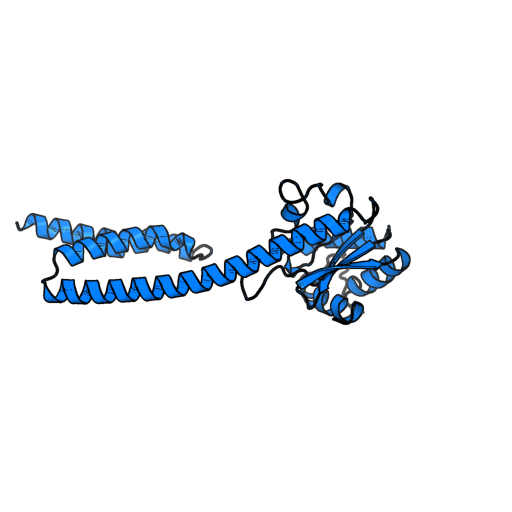? -3.617 5.707 -1.920 1.00 89.56 121 GLU A CA 1
ATOM 951 C C . GLU A 1 121 ? -4.320 6.282 -0.685 1.00 89.56 121 GLU A C 1
ATOM 953 O O . GLU A 1 121 ? -4.750 5.534 0.191 1.00 89.56 121 GLU A O 1
ATO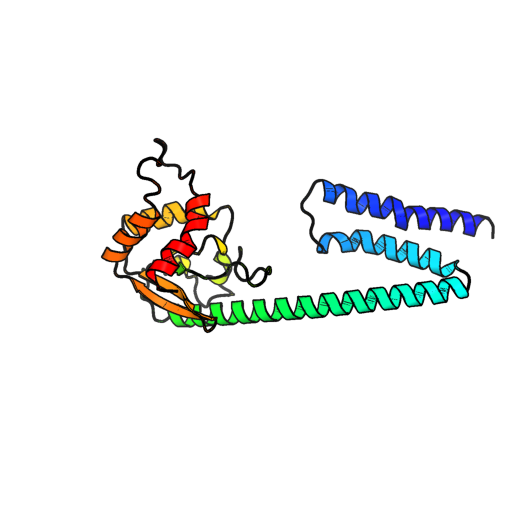M 958 N N . ARG A 1 122 ? -4.477 7.613 -0.601 1.00 88.56 122 ARG A N 1
ATOM 959 C CA . ARG A 1 122 ? -5.226 8.299 0.486 1.00 88.56 122 ARG A CA 1
ATOM 960 C C . ARG A 1 122 ? -4.791 7.893 1.912 1.00 88.56 122 ARG A C 1
ATOM 962 O O . ARG A 1 122 ? -5.603 7.883 2.840 1.00 88.56 122 ARG A O 1
ATOM 969 N N . GLY A 1 123 ? -3.511 7.555 2.088 1.00 87.75 123 GLY A N 1
ATOM 970 C CA . GLY A 1 123 ? -2.947 7.083 3.359 1.00 87.75 123 GLY A CA 1
ATOM 971 C C . GLY A 1 123 ? -3.263 5.620 3.704 1.00 87.75 123 GLY A C 1
ATOM 972 O O . GLY A 1 123 ? -3.169 5.246 4.871 1.00 87.75 123 GLY A O 1
ATOM 973 N N . LEU A 1 124 ? -3.659 4.804 2.723 1.00 90.31 124 LEU A N 1
ATOM 974 C CA . LEU A 1 124 ? -3.763 3.347 2.826 1.00 90.31 124 LEU A CA 1
ATOM 975 C C . LEU A 1 124 ? -2.731 2.677 1.921 1.00 90.31 124 LEU A C 1
ATOM 977 O O . LEU A 1 124 ? -2.451 3.175 0.833 1.00 90.31 124 LEU A O 1
ATOM 981 N N . PHE A 1 125 ? -2.211 1.531 2.350 1.00 89.19 125 PHE A N 1
ATOM 982 C CA . PHE A 1 125 ? -1.319 0.708 1.539 1.00 89.19 125 PHE A CA 1
ATOM 983 C C . PHE A 1 125 ? -2.102 0.066 0.383 1.00 89.19 125 PHE A C 1
ATOM 985 O O . PHE A 1 125 ? -3.151 -0.540 0.608 1.00 89.19 125 PHE A O 1
ATOM 992 N N . VAL A 1 126 ? -1.592 0.211 -0.840 1.00 92.56 126 VAL A N 1
ATOM 993 C CA . VAL A 1 126 ? -2.096 -0.454 -2.052 1.00 92.56 126 VAL A CA 1
ATOM 994 C C . VAL A 1 126 ? -1.089 -1.527 -2.444 1.00 92.56 126 VAL A C 1
ATOM 996 O O . VAL A 1 126 ? -1.325 -2.701 -2.175 1.00 92.56 126 VAL A O 1
ATOM 999 N N . TRP A 1 127 ? 0.053 -1.122 -3.009 1.00 92.06 127 TRP A N 1
ATOM 1000 C CA . TRP A 1 127 ? 1.136 -2.029 -3.403 1.00 92.06 127 TRP A CA 1
ATOM 1001 C C . TRP A 1 127 ? 2.394 -1.936 -2.529 1.00 92.06 127 TRP A C 1
ATOM 1003 O O . TRP A 1 127 ? 3.324 -2.700 -2.762 1.00 92.06 127 TRP A O 1
ATOM 1013 N N . ALA A 1 128 ? 2.423 -1.075 -1.500 1.00 86.50 128 ALA A N 1
ATOM 1014 C CA . ALA A 1 128 ? 3.551 -0.961 -0.569 1.00 86.50 128 ALA A CA 1
ATOM 1015 C C . ALA A 1 128 ? 3.923 -2.323 0.054 1.00 86.50 128 ALA A C 1
ATOM 1017 O O . ALA A 1 128 ? 3.097 -2.968 0.699 1.00 86.50 128 ALA A O 1
ATOM 1018 N N . TRP A 1 129 ? 5.169 -2.746 -0.172 1.00 85.44 129 TRP A N 1
ATOM 1019 C CA . TRP A 1 129 ? 5.751 -4.065 0.133 1.00 85.44 129 TRP A CA 1
ATOM 1020 C C . TRP A 1 129 ? 5.101 -5.268 -0.564 1.00 85.44 129 TRP A C 1
ATOM 1022 O O . TRP A 1 129 ? 5.585 -6.388 -0.415 1.00 85.44 129 TRP A O 1
ATOM 1032 N N . ALA A 1 130 ? 4.043 -5.059 -1.347 1.00 89.38 130 ALA A N 1
ATOM 1033 C CA . ALA A 1 130 ? 3.311 -6.118 -2.026 1.00 89.38 130 ALA A CA 1
ATOM 1034 C C . ALA A 1 130 ? 3.871 -6.440 -3.421 1.00 89.38 130 ALA A C 1
ATOM 1036 O O . ALA A 1 130 ? 3.651 -7.553 -3.895 1.00 89.38 130 ALA A O 1
ATOM 1037 N N . THR A 1 131 ? 4.607 -5.529 -4.077 1.00 89.62 131 THR A N 1
ATOM 1038 C CA . THR A 1 131 ? 5.088 -5.736 -5.461 1.00 89.62 131 THR A CA 1
ATOM 1039 C C . THR A 1 131 ? 5.812 -7.071 -5.703 1.00 89.62 131 THR A C 1
ATOM 1041 O O . THR A 1 131 ? 5.422 -7.754 -6.651 1.00 89.62 131 THR A O 1
ATOM 1044 N N . PRO A 1 132 ? 6.745 -7.557 -4.851 1.00 87.69 132 PRO A N 1
ATOM 1045 C CA . PRO A 1 132 ? 7.400 -8.855 -5.069 1.00 87.69 132 PRO A CA 1
ATOM 1046 C C . PRO A 1 132 ? 6.450 -10.066 -5.046 1.00 87.69 132 PRO A C 1
ATOM 1048 O O . PRO A 1 132 ? 6.813 -11.136 -5.538 1.00 87.69 132 PRO A O 1
ATOM 1051 N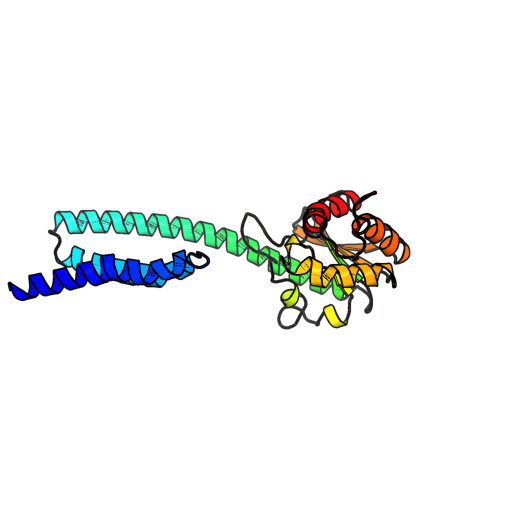 N . PHE A 1 133 ? 5.254 -9.907 -4.469 1.00 90.50 133 PHE A N 1
ATOM 1052 C CA . PHE A 1 133 ? 4.201 -10.922 -4.400 1.00 90.50 133 PHE A CA 1
ATOM 1053 C C . PHE A 1 133 ? 3.176 -10.752 -5.529 1.00 90.50 133 PHE A C 1
ATOM 1055 O O . PHE A 1 133 ? 2.772 -11.742 -6.127 1.00 90.50 133 PHE A O 1
ATOM 1062 N N . VAL A 1 134 ? 2.804 -9.510 -5.872 1.00 91.50 134 VAL A N 1
ATOM 1063 C CA . VAL A 1 134 ? 1.908 -9.189 -7.004 1.00 91.50 134 VAL A CA 1
ATOM 1064 C C . VAL A 1 134 ? 2.450 -9.746 -8.324 1.00 91.50 134 VAL A C 1
ATOM 1066 O O . VAL A 1 134 ? 1.678 -10.182 -9.170 1.00 91.50 134 VAL A O 1
ATOM 1069 N N . PHE A 1 135 ? 3.773 -9.778 -8.495 1.00 92.38 135 PHE A N 1
ATOM 1070 C CA . PHE A 1 135 ? 4.427 -10.268 -9.713 1.00 92.38 135 PHE A CA 1
ATOM 1071 C C . PHE A 1 135 ? 4.561 -11.801 -9.805 1.00 92.38 135 PHE A C 1
ATOM 1073 O O . PHE A 1 135 ? 5.289 -12.292 -10.670 1.00 92.38 135 PHE A O 1
ATOM 1080 N N . ARG A 1 136 ? 3.930 -12.562 -8.903 1.00 93.81 136 ARG A N 1
ATOM 1081 C CA . ARG A 1 136 ? 4.093 -14.018 -8.770 1.00 93.81 136 ARG A CA 1
ATOM 1082 C C . ARG A 1 136 ? 2.771 -14.720 -8.492 1.00 93.81 136 ARG A C 1
ATOM 1084 O O . ARG A 1 136 ? 1.805 -14.100 -8.059 1.00 93.81 136 ARG A O 1
ATOM 1091 N N . GLU A 1 137 ? 2.743 -16.032 -8.689 1.00 92.00 137 GLU A N 1
ATOM 1092 C CA . GLU A 1 137 ? 1.659 -16.884 -8.195 1.00 92.00 137 GLU A CA 1
ATOM 1093 C C . GLU A 1 137 ? 1.477 -16.698 -6.669 1.00 92.00 137 GLU A C 1
ATOM 1095 O O . GLU A 1 137 ? 2.474 -16.572 -5.949 1.00 92.00 137 GLU A O 1
ATOM 1100 N N . PRO A 1 138 ? 0.237 -16.673 -6.140 1.00 92.06 138 PRO A N 1
ATOM 1101 C CA . PRO A 1 138 ? -1.048 -16.833 -6.831 1.00 92.06 138 PRO A CA 1
ATOM 1102 C C . PRO A 1 138 ? -1.664 -15.510 -7.347 1.00 92.06 138 PRO A C 1
ATOM 1104 O O . PRO A 1 138 ? -2.844 -15.479 -7.685 1.00 92.06 138 PRO A O 1
ATOM 1107 N N . PHE A 1 139 ? -0.917 -14.399 -7.362 1.00 91.44 139 PHE A N 1
ATOM 1108 C CA . PHE A 1 139 ? -1.423 -13.064 -7.727 1.00 91.44 139 PHE A CA 1
ATOM 1109 C C . PHE A 1 139 ? -1.171 -12.678 -9.200 1.00 91.44 139 PHE A C 1
ATOM 1111 O O . PHE A 1 139 ? -1.821 -11.772 -9.719 1.00 91.44 139 PHE A O 1
ATOM 1118 N N . SER A 1 140 ? -0.276 -13.384 -9.888 1.00 91.62 140 SER A N 1
ATOM 1119 C CA . SER A 1 140 ? 0.001 -13.276 -11.323 1.00 91.62 140 SER A CA 1
ATOM 1120 C C . SER A 1 140 ? -0.032 -14.662 -11.959 1.00 91.62 140 SER A C 1
ATOM 1122 O O . SER A 1 140 ? 0.513 -15.603 -11.385 1.00 91.62 140 SER A O 1
ATOM 1124 N N . ASP A 1 141 ? -0.577 -14.760 -13.174 1.00 90.12 141 ASP A N 1
ATOM 1125 C CA . ASP A 1 141 ? -0.567 -15.978 -14.004 1.00 90.12 141 ASP A CA 1
ATOM 1126 C C . ASP A 1 141 ? 0.852 -16.418 -14.434 1.00 90.12 141 ASP A C 1
ATOM 1128 O O . ASP A 1 141 ? 1.017 -17.429 -15.113 1.00 90.12 141 ASP A O 1
ATOM 1132 N N . SER A 1 142 ? 1.888 -15.628 -14.124 1.00 87.19 142 SER A N 1
ATOM 1133 C CA . SER A 1 142 ? 3.292 -15.990 -14.351 1.00 87.19 142 SER A CA 1
ATOM 1134 C C . SER A 1 142 ? 4.240 -15.258 -13.392 1.00 87.19 142 SER A C 1
ATOM 1136 O O . SER A 1 142 ? 3.989 -14.111 -13.016 1.00 87.19 142 SER A O 1
ATOM 1138 N N . ASP A 1 143 ? 5.350 -15.907 -13.020 1.00 93.00 143 ASP A N 1
ATOM 1139 C CA . ASP A 1 143 ? 6.463 -15.334 -12.238 1.00 93.00 143 ASP A CA 1
ATOM 1140 C C . ASP A 1 143 ? 7.214 -14.302 -13.104 1.00 93.00 143 ASP A C 1
ATOM 1142 O O . ASP A 1 143 ? 8.175 -14.627 -13.807 1.00 93.00 143 ASP A O 1
ATOM 1146 N N . LEU A 1 144 ? 6.732 -13.051 -13.105 1.00 93.31 144 LEU A N 1
ATOM 1147 C CA . LEU A 1 144 ? 7.246 -11.977 -13.966 1.00 93.31 144 LEU A CA 1
ATOM 1148 C C . LEU A 1 144 ? 8.762 -11.752 -13.788 1.00 93.31 144 LEU A C 1
ATOM 1150 O O . LEU A 1 144 ? 9.430 -11.579 -14.806 1.00 93.31 144 LEU A O 1
ATOM 1154 N N . PRO A 1 145 ? 9.352 -11.839 -12.574 1.00 93.44 145 PRO A N 1
ATOM 1155 C CA . PRO A 1 145 ? 10.804 -11.799 -12.375 1.00 93.44 145 PRO A CA 1
ATOM 1156 C C . PRO A 1 145 ? 11.623 -12.889 -13.088 1.00 93.44 145 PRO A C 1
ATOM 1158 O O . PRO A 1 145 ? 12.840 -12.744 -13.167 1.00 93.44 145 PRO A O 1
ATOM 1161 N N . ARG A 1 146 ? 11.013 -13.974 -13.598 1.00 94.00 146 ARG A N 1
ATOM 1162 C CA . ARG A 1 146 ? 11.705 -14.944 -14.478 1.00 94.00 146 ARG A CA 1
ATOM 1163 C C . ARG A 1 146 ? 11.646 -14.564 -15.955 1.00 94.00 146 ARG A C 1
ATOM 1165 O O . ARG A 1 146 ? 12.538 -14.941 -16.705 1.00 94.00 146 ARG A O 1
ATOM 1172 N N . ARG A 1 147 ? 10.588 -13.861 -16.371 1.00 94.75 147 ARG A N 1
ATOM 1173 C CA . ARG A 1 147 ? 10.338 -13.464 -17.769 1.00 94.75 147 ARG A CA 1
ATOM 1174 C C . ARG A 1 147 ? 10.916 -12.089 -18.109 1.00 94.75 147 ARG A C 1
ATOM 1176 O O . ARG A 1 147 ? 11.252 -11.848 -19.262 1.00 94.75 147 ARG A O 1
ATOM 1183 N N . PHE A 1 148 ? 11.041 -11.200 -17.124 1.00 95.88 148 PHE A N 1
ATOM 1184 C CA . PHE A 1 148 ? 11.358 -9.785 -17.321 1.00 95.88 148 PHE A CA 1
ATOM 1185 C C . PHE A 1 148 ? 12.322 -9.253 -16.258 1.00 95.88 148 PHE A C 1
ATOM 1187 O O . PHE A 1 148 ? 12.295 -9.683 -15.102 1.00 95.88 148 PHE A O 1
ATOM 1194 N N . ARG A 1 149 ? 13.113 -8.229 -16.604 1.00 94.75 149 ARG A N 1
ATOM 1195 C CA . ARG A 1 149 ? 13.886 -7.466 -15.605 1.00 94.75 149 ARG A CA 1
ATOM 1196 C C . ARG A 1 149 ? 12.975 -6.411 -14.969 1.00 94.75 149 ARG A C 1
ATOM 1198 O O . ARG A 1 149 ? 12.740 -5.364 -15.568 1.00 94.75 149 ARG A O 1
ATOM 1205 N N . VAL A 1 150 ? 12.413 -6.717 -13.794 1.00 94.00 150 VAL A N 1
ATOM 1206 C CA . VAL A 1 150 ? 11.376 -5.891 -13.141 1.00 94.00 150 VAL A CA 1
ATOM 1207 C C . VAL A 1 150 ? 11.963 -4.898 -12.130 1.00 94.00 150 VAL A C 1
ATOM 1209 O O . VAL A 1 150 ? 12.362 -5.273 -11.021 1.00 94.00 150 VAL A O 1
ATOM 1212 N N . ILE A 1 151 ? 11.930 -3.612 -12.480 1.00 93.31 151 ILE A N 1
ATOM 1213 C CA . ILE A 1 151 ? 12.164 -2.498 -11.556 1.00 93.31 151 ILE A CA 1
ATOM 1214 C C . ILE A 1 151 ? 10.803 -1.949 -11.117 1.00 93.31 151 ILE A C 1
ATOM 1216 O O . ILE A 1 151 ? 10.022 -1.480 -11.940 1.00 93.31 151 ILE A O 1
ATOM 1220 N N . ASP A 1 152 ? 10.507 -2.023 -9.823 1.00 91.75 152 ASP A N 1
ATOM 1221 C CA . ASP A 1 152 ? 9.304 -1.450 -9.214 1.00 91.75 152 ASP A CA 1
ATOM 1222 C C . ASP A 1 152 ? 9.565 -0.026 -8.702 1.00 91.75 152 ASP A C 1
ATOM 1224 O O . ASP A 1 152 ? 10.712 0.382 -8.539 1.00 91.75 152 ASP A O 1
ATOM 1228 N N . ALA A 1 153 ? 8.504 0.741 -8.440 1.00 87.62 153 ALA A N 1
ATOM 1229 C CA . ALA A 1 153 ? 8.643 2.075 -7.866 1.00 87.62 153 ALA A CA 1
ATOM 1230 C C . ALA A 1 153 ? 9.111 2.005 -6.389 1.00 87.62 153 ALA A C 1
ATOM 1232 O O . ALA A 1 153 ? 8.559 1.202 -5.627 1.00 87.62 153 ALA A O 1
ATOM 1233 N N . PRO A 1 154 ? 10.026 2.887 -5.932 1.00 84.50 154 PRO A N 1
ATOM 1234 C CA . PRO A 1 154 ? 10.456 2.987 -4.528 1.00 84.50 154 PRO A CA 1
ATOM 1235 C C . PRO A 1 154 ? 9.302 3.199 -3.535 1.00 84.50 154 PRO A C 1
ATOM 1237 O O . PRO A 1 154 ? 9.367 2.788 -2.378 1.00 84.50 154 PRO A O 1
ATOM 1240 N N . SER A 1 155 ? 8.211 3.816 -3.997 1.00 81.38 155 SER A N 1
ATOM 1241 C CA . SER A 1 155 ? 6.973 3.991 -3.235 1.00 81.38 155 SER A CA 1
ATOM 1242 C C . SER A 1 155 ? 6.261 2.661 -2.939 1.00 81.38 155 SER A C 1
ATOM 1244 O O . SER A 1 155 ? 5.602 2.535 -1.906 1.00 81.38 155 SER A O 1
ATOM 1246 N N . SER A 1 156 ? 6.406 1.661 -3.818 1.00 77.12 156 SER A N 1
ATOM 1247 C CA . SER A 1 156 ? 5.756 0.344 -3.741 1.00 77.12 156 SER A CA 1
ATOM 1248 C C . SER A 1 156 ? 6.575 -0.726 -3.011 1.00 77.12 156 SER A C 1
ATOM 1250 O O . SER A 1 156 ? 6.023 -1.742 -2.607 1.00 77.12 156 SER A O 1
ATOM 1252 N N . TYR A 1 157 ? 7.861 -0.513 -2.755 1.00 76.38 157 TYR A N 1
ATOM 1253 C CA . TYR A 1 157 ? 8.680 -1.414 -1.940 1.00 76.38 157 TYR A CA 1
ATOM 1254 C C . TYR A 1 157 ? 9.677 -0.550 -1.168 1.00 76.38 157 TYR A C 1
ATOM 1256 O O . TYR A 1 157 ? 10.554 0.040 -1.779 1.00 76.38 157 TYR A O 1
ATOM 1264 N N . CYS A 1 158 ? 9.525 -0.394 0.154 1.00 72.25 158 CYS A N 1
ATOM 1265 C CA . CYS A 1 158 ? 10.409 0.504 0.912 1.00 72.25 158 CYS A CA 1
ATOM 1266 C C . CYS A 1 158 ? 11.681 -0.194 1.397 1.00 72.25 158 CYS A C 1
ATOM 1268 O O . CYS A 1 158 ? 11.717 -1.407 1.595 1.00 72.25 158 CYS A O 1
ATOM 1270 N N . CYS A 1 159 ? 12.668 0.635 1.736 1.00 72.06 159 CYS A N 1
ATOM 1271 C CA . CYS A 1 159 ? 13.690 0.370 2.751 1.00 72.06 159 CYS A CA 1
ATOM 1272 C C . CYS A 1 159 ? 14.787 -0.657 2.404 1.00 72.06 159 CYS A C 1
ATOM 1274 O O . CYS A 1 159 ? 15.911 -0.477 2.861 1.00 72.06 159 CYS A O 1
ATOM 1276 N N . GLN A 1 160 ? 14.521 -1.646 1.547 1.00 80.19 160 GLN A N 1
ATOM 1277 C CA . GLN A 1 160 ? 15.546 -2.487 0.896 1.00 80.19 160 GLN A CA 1
ATOM 1278 C C . GLN A 1 160 ? 15.652 -2.233 -0.619 1.00 80.19 160 GLN A C 1
ATOM 1280 O O . GLN A 1 160 ? 16.642 -2.605 -1.239 1.00 80.19 160 GLN A O 1
ATOM 1285 N N . TRP A 1 161 ? 14.710 -1.483 -1.207 1.00 85.62 161 TRP A N 1
ATOM 1286 C CA . TRP A 1 161 ? 14.654 -1.175 -2.645 1.00 85.62 161 TRP A CA 1
ATOM 1287 C C . TRP A 1 161 ? 15.979 -0.743 -3.267 1.00 85.62 161 TRP A C 1
ATOM 1289 O O . TRP A 1 161 ? 16.356 -1.260 -4.309 1.00 85.62 161 TRP A O 1
ATOM 1299 N N . ALA A 1 162 ? 16.722 0.172 -2.642 1.00 83.31 162 ALA A N 1
ATOM 1300 C CA . ALA A 1 162 ? 17.982 0.629 -3.221 1.00 83.31 162 ALA A CA 1
ATOM 1301 C C . ALA A 1 162 ? 19.070 -0.460 -3.212 1.00 83.31 162 ALA A C 1
ATOM 1303 O O . ALA A 1 162 ? 19.900 -0.488 -4.115 1.00 83.31 162 ALA A O 1
ATOM 1304 N N . GLN A 1 163 ? 19.046 -1.374 -2.238 1.00 84.19 163 GLN A N 1
ATOM 1305 C CA . GLN A 1 163 ? 19.967 -2.511 -2.171 1.00 84.19 163 GLN A CA 1
ATOM 1306 C C . GLN A 1 163 ? 19.639 -3.535 -3.268 1.00 84.19 163 GLN A C 1
ATOM 1308 O O . GLN A 1 163 ? 20.547 -4.002 -3.951 1.00 84.19 163 GLN A O 1
ATOM 1313 N N . ASP A 1 164 ? 18.352 -3.803 -3.507 1.00 86.19 164 ASP A N 1
ATOM 1314 C CA . ASP A 1 164 ? 17.903 -4.817 -4.472 1.00 86.19 164 ASP A CA 1
ATOM 1315 C C . ASP A 1 164 ? 17.839 -4.310 -5.924 1.00 86.19 164 ASP A C 1
ATOM 1317 O O . ASP A 1 164 ? 18.104 -5.054 -6.871 1.00 86.19 164 ASP A O 1
ATOM 1321 N N . LYS A 1 165 ? 17.454 -3.044 -6.129 1.00 88.81 165 LYS A N 1
ATOM 1322 C CA . LYS A 1 165 ? 17.070 -2.502 -7.445 1.00 88.81 165 LYS A CA 1
ATOM 1323 C C . LYS A 1 165 ? 18.123 -1.606 -8.085 1.00 88.81 165 LYS A C 1
ATOM 1325 O O . LYS A 1 165 ? 18.160 -1.549 -9.310 1.00 88.81 165 LYS A O 1
ATOM 1330 N N . VAL A 1 166 ? 19.026 -0.971 -7.327 1.00 87.06 166 VAL A N 1
ATOM 1331 C CA . VAL A 1 166 ? 20.172 -0.261 -7.937 1.00 87.06 166 VAL A CA 1
ATOM 1332 C C . VAL A 1 166 ? 21.095 -1.223 -8.703 1.00 87.06 166 VAL A C 1
ATOM 1334 O O . VAL A 1 166 ? 21.482 -0.868 -9.817 1.00 87.06 166 VAL A O 1
ATOM 1337 N N . PRO A 1 167 ? 21.413 -2.444 -8.221 1.00 89.38 167 PRO A N 1
ATOM 1338 C CA . PRO A 1 167 ? 22.153 -3.422 -9.023 1.00 89.38 167 PRO A CA 1
ATOM 1339 C C . PRO A 1 167 ? 21.423 -3.801 -10.319 1.00 89.38 167 PRO A C 1
ATOM 1341 O O . PRO A 1 167 ? 22.042 -3.821 -11.380 1.00 89.38 167 PRO A O 1
ATOM 1344 N N . ALA A 1 168 ? 20.104 -4.018 -10.260 1.00 90.25 168 ALA A N 1
ATOM 1345 C CA . ALA A 1 168 ? 19.290 -4.344 -11.432 1.00 90.25 168 ALA A CA 1
ATOM 1346 C C . ALA A 1 168 ? 19.183 -3.174 -12.435 1.00 90.25 168 ALA A C 1
ATOM 1348 O O . ALA A 1 168 ? 19.228 -3.392 -13.643 1.00 90.25 168 ALA A O 1
ATOM 1349 N N . LEU A 1 169 ? 19.107 -1.927 -11.958 1.00 90.88 169 LEU A N 1
ATOM 1350 C CA . LEU A 1 169 ? 19.168 -0.724 -12.798 1.00 90.88 169 LEU A CA 1
ATOM 1351 C C . LEU A 1 169 ? 20.548 -0.552 -13.458 1.00 90.88 169 LEU A C 1
ATOM 1353 O O . LEU A 1 169 ? 20.620 -0.220 -14.641 1.00 90.88 169 LEU A O 1
ATOM 1357 N N . ARG A 1 170 ? 21.641 -0.812 -12.723 1.00 90.06 170 ARG A N 1
ATOM 1358 C CA . ARG A 1 170 ? 23.016 -0.789 -13.258 1.00 90.06 170 ARG A CA 1
ATOM 1359 C C . ARG A 1 170 ? 23.221 -1.867 -14.330 1.00 90.06 170 ARG A C 1
ATOM 1361 O O . ARG A 1 170 ? 23.781 -1.562 -15.381 1.00 90.06 170 ARG A O 1
ATOM 1368 N N . ASP A 1 171 ? 22.716 -3.084 -14.117 1.00 91.94 171 ASP A N 1
ATOM 1369 C CA . ASP A 1 171 ? 22.697 -4.135 -15.145 1.00 91.94 171 ASP A CA 1
ATOM 1370 C C . ASP A 1 171 ? 21.875 -3.722 -16.376 1.00 91.94 171 ASP A C 1
ATOM 1372 O O . ASP A 1 171 ? 22.352 -3.844 -17.502 1.00 91.94 171 ASP A O 1
ATOM 1376 N N . LEU A 1 172 ? 20.678 -3.160 -16.187 1.00 92.12 172 LEU A N 1
ATOM 1377 C CA . LEU A 1 172 ? 19.822 -2.711 -17.289 1.00 92.12 172 LEU A CA 1
ATOM 1378 C C . LEU A 1 172 ? 20.427 -1.527 -18.078 1.00 92.12 172 LEU A C 1
ATOM 1380 O O . LEU A 1 172 ? 20.137 -1.366 -19.261 1.00 92.12 172 LEU A O 1
ATOM 1384 N N . MET A 1 173 ? 21.314 -0.728 -17.474 1.00 91.06 173 MET A N 1
ATOM 1385 C CA . MET A 1 173 ? 22.131 0.265 -18.191 1.00 91.06 173 MET A CA 1
ATOM 1386 C C . MET A 1 173 ? 23.301 -0.359 -18.965 1.00 91.06 173 MET A C 1
ATOM 1388 O O . MET A 1 173 ? 23.598 0.070 -20.087 1.00 91.06 173 MET A O 1
ATOM 1392 N N . ALA A 1 174 ? 23.984 -1.344 -18.375 1.00 93.31 174 ALA A N 1
ATOM 1393 C CA . ALA A 1 174 ? 25.110 -2.036 -19.000 1.00 93.31 174 ALA A CA 1
ATOM 1394 C C . ALA A 1 174 ? 24.644 -2.889 -20.191 1.00 93.31 174 ALA A C 1
ATOM 1396 O O . ALA A 1 174 ? 25.161 -2.741 -21.301 1.00 93.31 174 ALA A O 1
ATOM 1397 N N . HIS A 1 175 ? 23.601 -3.689 -19.978 1.00 95.88 175 HIS A N 1
ATOM 1398 C CA . HIS A 1 175 ? 23.018 -4.654 -20.908 1.00 95.88 175 HIS A CA 1
ATOM 1399 C C . HIS A 1 175 ? 21.564 -4.270 -21.253 1.00 95.88 175 HIS A C 1
ATOM 1401 O O . HIS A 1 175 ? 20.636 -4.989 -20.858 1.00 95.88 175 HIS A O 1
ATOM 1407 N N . PRO A 1 176 ? 21.336 -3.136 -21.948 1.00 95.75 176 PRO A N 1
ATOM 1408 C CA . PRO A 1 176 ? 19.999 -2.621 -22.194 1.00 95.75 176 PRO A CA 1
ATOM 1409 C C . PRO A 1 176 ? 19.203 -3.529 -23.128 1.00 95.75 176 PRO A C 1
ATOM 1411 O O . PRO A 1 176 ? 19.674 -3.948 -24.186 1.00 95.75 176 PRO A O 1
ATOM 1414 N N . VAL A 1 177 ? 17.961 -3.776 -22.731 1.00 96.81 177 VAL A N 1
ATOM 1415 C CA . VAL A 1 177 ? 16.933 -4.480 -23.500 1.00 96.81 177 VAL A CA 1
ATOM 1416 C C . VAL A 1 177 ? 15.774 -3.529 -23.770 1.00 96.81 177 VAL A C 1
ATOM 1418 O O . VAL A 1 177 ? 15.565 -2.570 -23.020 1.00 96.81 177 VAL A O 1
ATOM 1421 N N . ASP A 1 178 ? 15.001 -3.795 -24.819 1.00 97.31 178 ASP A N 1
ATOM 1422 C CA . ASP A 1 178 ? 13.761 -3.061 -25.059 1.00 97.31 178 ASP A CA 1
ATOM 1423 C C . ASP A 1 178 ? 12.835 -3.222 -23.848 1.00 97.31 178 ASP A C 1
ATOM 1425 O O . ASP A 1 178 ? 12.650 -4.322 -23.313 1.00 97.31 178 ASP A O 1
ATOM 1429 N N . SER A 1 179 ? 12.339 -2.094 -23.348 1.00 97.19 179 SER A N 1
ATOM 1430 C CA . SER A 1 179 ? 11.700 -2.006 -22.036 1.00 97.19 179 SER A CA 1
ATOM 1431 C C . SER A 1 179 ? 10.361 -1.287 -22.118 1.00 97.19 179 SER A C 1
ATOM 1433 O O . SER A 1 179 ? 10.094 -0.538 -23.055 1.00 97.19 179 SER A O 1
ATOM 1435 N N . TYR A 1 180 ? 9.508 -1.491 -21.120 1.00 97.12 180 TYR A N 1
ATOM 1436 C CA . TYR A 1 180 ? 8.188 -0.874 -21.061 1.00 97.12 180 TYR A CA 1
ATOM 1437 C C . TYR A 1 180 ? 8.023 -0.128 -19.739 1.00 97.12 180 TYR A C 1
ATOM 1439 O O . TYR A 1 180 ? 8.135 -0.712 -18.659 1.00 97.12 180 TYR A O 1
ATOM 1447 N N . LEU A 1 181 ? 7.756 1.177 -19.842 1.00 95.56 181 LEU A N 1
ATOM 1448 C CA . LEU A 1 181 ? 7.334 1.998 -18.713 1.00 95.56 181 LEU A CA 1
ATOM 1449 C C . LEU A 1 181 ? 5.874 1.658 -18.420 1.00 95.56 181 LEU A C 1
ATOM 1451 O O . LEU A 1 181 ? 5.016 1.901 -19.272 1.00 95.56 181 LEU A O 1
ATOM 1455 N N . ILE A 1 182 ? 5.601 1.084 -17.252 1.00 95.56 182 ILE A N 1
ATOM 1456 C CA . ILE A 1 182 ? 4.255 0.709 -16.808 1.00 95.56 182 ILE A CA 1
ATOM 1457 C C . ILE A 1 182 ? 3.779 1.757 -15.812 1.00 95.56 182 ILE A C 1
ATOM 1459 O O . ILE A 1 182 ? 4.405 1.920 -14.765 1.00 95.56 182 ILE A O 1
ATOM 1463 N N . TYR A 1 183 ? 2.699 2.472 -16.124 1.00 94.06 183 TYR A N 1
ATOM 1464 C CA . TYR A 1 183 ? 2.275 3.621 -15.326 1.00 94.06 183 TYR A CA 1
ATOM 1465 C C . TYR A 1 183 ? 0.771 3.735 -15.129 1.00 94.06 183 TYR A C 1
ATOM 1467 O O . TYR A 1 183 ? -0.013 3.379 -16.004 1.00 94.06 183 TYR A O 1
ATOM 1475 N N . LEU A 1 184 ? 0.379 4.266 -13.969 1.00 94.06 184 LEU A N 1
ATOM 1476 C CA . LEU A 1 184 ? -1.006 4.619 -13.673 1.00 94.06 184 LEU A CA 1
ATOM 1477 C C . LEU A 1 184 ? -1.357 5.954 -14.349 1.00 94.06 184 LEU A C 1
ATOM 1479 O O . LEU A 1 184 ? -0.639 6.940 -14.155 1.00 94.06 184 LEU A O 1
ATOM 1483 N N . ASP A 1 185 ? -2.441 5.979 -15.125 1.00 93.38 185 ASP A N 1
ATOM 1484 C CA . ASP A 1 185 ? -2.964 7.184 -15.784 1.00 93.38 185 ASP A CA 1
ATOM 1485 C C . ASP A 1 185 ? -3.977 7.962 -14.915 1.00 93.38 185 ASP A C 1
ATOM 1487 O O . ASP A 1 185 ? -4.318 7.563 -13.796 1.00 93.38 185 ASP A O 1
ATOM 1491 N N . GLU A 1 186 ? -4.491 9.075 -15.449 1.00 91.75 186 GLU A N 1
ATOM 1492 C CA . GLU A 1 186 ? -5.538 9.894 -14.816 1.00 91.75 186 GLU A CA 1
ATOM 1493 C C . GLU A 1 186 ? -6.826 9.096 -14.528 1.00 91.75 186 GLU A C 1
ATOM 1495 O O . GLU A 1 186 ? -7.476 9.296 -13.499 1.00 91.75 186 GLU A O 1
ATOM 1500 N N . ASN A 1 187 ? -7.164 8.133 -15.397 1.00 94.56 187 ASN A N 1
ATOM 1501 C CA . ASN A 1 187 ? -8.320 7.239 -15.260 1.00 94.56 187 ASN A CA 1
ATOM 1502 C C . ASN A 1 187 ? -8.098 6.110 -14.241 1.00 94.56 187 ASN A C 1
ATOM 1504 O O . ASN A 1 187 ? -9.015 5.330 -13.964 1.00 94.56 187 ASN A O 1
ATOM 1508 N N . ARG A 1 188 ? -6.898 6.023 -13.654 1.00 93.75 188 ARG A N 1
ATOM 1509 C CA . ARG A 1 188 ? -6.478 4.990 -12.700 1.00 93.75 188 ARG A CA 1
ATOM 1510 C C . ARG A 1 188 ? -6.440 3.577 -13.296 1.00 93.75 188 ARG A C 1
ATOM 1512 O O . ARG A 1 188 ? -6.768 2.602 -12.610 1.00 93.75 188 ARG A O 1
ATOM 1519 N N . ARG A 1 189 ? -6.030 3.488 -14.560 1.00 95.62 189 ARG A N 1
ATOM 1520 C CA . ARG A 1 189 ? -5.718 2.270 -15.323 1.00 95.62 189 ARG A CA 1
ATOM 1521 C C . ARG A 1 189 ? -4.200 2.173 -15.487 1.00 95.62 189 ARG A C 1
ATOM 1523 O O . ARG A 1 189 ? -3.541 3.211 -15.607 1.00 95.62 189 ARG A O 1
ATOM 1530 N N . LEU A 1 190 ? -3.627 0.967 -15.505 1.00 96.19 190 LEU A N 1
ATOM 1531 C CA . LEU A 1 190 ? -2.232 0.849 -15.947 1.00 96.19 190 LEU A CA 1
ATOM 1532 C C . LEU A 1 190 ? -2.162 0.915 -17.472 1.00 96.19 190 LEU A C 1
ATOM 1534 O O . LEU A 1 190 ? -2.908 0.245 -18.180 1.00 96.19 190 LEU A O 1
ATOM 1538 N N . ASN A 1 191 ? -1.222 1.713 -17.958 1.00 95.81 191 ASN A N 1
ATOM 1539 C CA . ASN A 1 191 ? -0.848 1.823 -19.358 1.00 95.81 191 ASN A CA 1
ATOM 1540 C C . ASN A 1 191 ? 0.631 1.450 -19.520 1.00 95.81 191 ASN A C 1
ATOM 1542 O O . ASN A 1 191 ? 1.400 1.457 -18.554 1.00 95.81 191 ASN A O 1
ATOM 1546 N N . LYS A 1 192 ? 1.040 1.141 -20.755 1.00 96.06 192 LYS A N 1
ATOM 1547 C CA . LYS A 1 192 ? 2.439 0.869 -21.109 1.00 96.06 192 LYS A CA 1
ATOM 1548 C C . LYS A 1 192 ? 2.941 1.860 -22.154 1.00 96.06 192 LYS A C 1
ATOM 1550 O O . LYS A 1 192 ? 2.238 2.158 -23.118 1.00 96.06 192 LYS A O 1
ATOM 1555 N N . ARG A 1 193 ? 4.191 2.302 -22.022 1.00 96.38 193 ARG A N 1
ATOM 1556 C CA . ARG A 1 193 ? 4.921 3.027 -23.071 1.00 96.38 193 ARG A CA 1
ATOM 1557 C C . ARG A 1 193 ? 6.208 2.279 -23.393 1.00 96.38 193 ARG A C 1
ATOM 1559 O O . ARG A 1 193 ? 7.034 2.070 -22.508 1.00 96.38 193 ARG A O 1
ATOM 1566 N N . HIS A 1 194 ? 6.364 1.872 -24.651 1.00 96.75 194 HIS A N 1
ATOM 1567 C CA . HIS A 1 194 ? 7.595 1.244 -25.123 1.00 96.75 194 HIS A CA 1
ATOM 1568 C C . HIS A 1 194 ? 8.761 2.241 -25.070 1.00 96.75 194 HIS A C 1
ATOM 1570 O O . HIS A 1 194 ? 8.626 3.398 -25.479 1.00 96.75 194 HIS A O 1
ATOM 1576 N N . LEU A 1 195 ? 9.898 1.769 -24.571 1.00 95.81 195 LEU A N 1
ATOM 1577 C CA . LEU A 1 195 ? 11.153 2.484 -24.433 1.00 95.81 195 LEU A CA 1
ATOM 1578 C C . LEU A 1 195 ? 12.260 1.628 -25.081 1.00 95.81 195 LEU A C 1
ATOM 1580 O O . LEU A 1 195 ? 12.710 0.659 -24.463 1.00 95.81 195 LEU A O 1
ATOM 1584 N N . PRO A 1 196 ? 12.696 1.965 -26.311 1.00 96.75 196 PRO A N 1
ATOM 1585 C CA . PRO A 1 196 ? 13.748 1.226 -27.003 1.00 96.75 196 PRO A CA 1
ATOM 1586 C C . PRO A 1 196 ? 15.047 1.188 -26.196 1.00 96.75 196 PRO A C 1
ATOM 1588 O O . PRO A 1 196 ? 15.401 2.183 -25.553 1.00 96.75 196 PRO A O 1
ATOM 1591 N N . ARG A 1 197 ? 15.787 0.079 -26.270 1.00 95.56 197 ARG A N 1
ATOM 1592 C CA . ARG A 1 197 ? 17.012 -0.205 -25.492 1.00 95.56 197 ARG A CA 1
ATOM 1593 C C . ARG A 1 197 ? 18.012 0.964 -25.421 1.00 95.56 197 ARG A C 1
ATOM 1595 O O . ARG A 1 197 ? 18.575 1.248 -24.365 1.00 95.56 197 ARG A O 1
ATOM 1602 N N . ASP A 1 198 ? 18.196 1.691 -26.520 1.00 92.62 198 ASP A N 1
ATOM 1603 C CA . ASP A 1 198 ? 19.166 2.786 -26.605 1.00 92.62 198 ASP A CA 1
ATOM 1604 C C . ASP A 1 198 ? 18.703 3.998 -25.770 1.00 92.62 198 ASP A C 1
ATOM 1606 O O . ASP A 1 198 ? 19.501 4.642 -25.087 1.00 92.62 198 ASP A O 1
ATOM 1610 N N . ALA A 1 199 ? 17.386 4.232 -25.716 1.00 94.25 199 ALA A N 1
ATOM 1611 C CA . ALA A 1 199 ? 16.766 5.219 -24.839 1.00 94.25 199 ALA A CA 1
ATOM 1612 C C . ALA A 1 199 ? 16.717 4.758 -23.369 1.00 94.25 199 ALA A C 1
ATOM 1614 O O . ALA A 1 199 ? 16.827 5.606 -22.483 1.00 94.25 199 ALA A O 1
ATOM 1615 N N . VAL A 1 200 ? 16.626 3.447 -23.088 1.00 93.38 200 VAL A N 1
ATOM 1616 C CA . VAL A 1 200 ? 16.738 2.899 -21.717 1.00 93.38 200 VAL A CA 1
ATOM 1617 C C . VAL A 1 200 ? 18.063 3.315 -21.087 1.00 93.38 200 VAL A C 1
ATOM 1619 O O . VAL A 1 200 ? 18.063 3.935 -20.024 1.00 93.38 200 VAL A O 1
ATOM 1622 N N . ARG A 1 201 ? 19.190 3.069 -21.770 1.00 90.94 201 ARG A N 1
ATOM 1623 C CA . ARG A 1 201 ? 20.518 3.471 -21.276 1.00 90.94 201 ARG A CA 1
ATOM 1624 C C . ARG A 1 201 ? 20.612 4.987 -21.060 1.00 90.94 201 ARG A C 1
ATOM 1626 O O . ARG A 1 201 ? 21.145 5.417 -20.040 1.00 90.94 201 ARG A O 1
ATOM 1633 N N . THR A 1 202 ? 20.080 5.801 -21.978 1.00 89.69 202 THR A N 1
ATOM 1634 C CA . THR A 1 202 ? 20.106 7.271 -21.848 1.00 89.69 202 THR A CA 1
ATOM 1635 C C . THR A 1 202 ? 19.247 7.795 -20.693 1.00 89.69 202 THR A C 1
ATOM 1637 O O . THR A 1 202 ? 19.676 8.719 -20.003 1.00 89.69 202 THR A O 1
ATOM 1640 N N . LEU A 1 203 ? 18.047 7.249 -20.467 1.00 90.12 203 LEU A N 1
ATOM 1641 C CA . LEU A 1 203 ? 17.169 7.704 -19.383 1.00 90.12 203 LEU A CA 1
ATOM 1642 C C . LEU A 1 203 ? 17.644 7.203 -18.020 1.00 90.12 203 LEU A C 1
ATOM 1644 O O . LEU A 1 203 ? 17.762 8.008 -17.101 1.00 90.12 203 LEU A O 1
ATOM 1648 N N . LEU A 1 204 ? 17.977 5.916 -17.895 1.00 88.75 204 LEU A N 1
ATOM 1649 C CA . LEU A 1 204 ? 18.480 5.370 -16.633 1.00 88.75 204 LEU A CA 1
ATOM 1650 C C . LEU A 1 204 ? 19.835 5.978 -16.248 1.00 88.75 204 LEU A C 1
ATOM 1652 O O . LEU A 1 204 ? 20.068 6.212 -15.068 1.00 88.75 204 LEU A O 1
ATOM 1656 N N . GLY A 1 205 ? 20.675 6.344 -17.226 1.00 86.38 205 GLY A N 1
ATOM 1657 C CA . GLY A 1 205 ? 21.888 7.127 -16.980 1.00 86.38 205 GLY A CA 1
ATOM 1658 C C . GLY A 1 205 ? 21.608 8.464 -16.291 1.00 86.38 205 GLY A C 1
ATOM 1659 O O . GLY A 1 205 ? 22.220 8.753 -15.273 1.00 86.38 205 GLY A O 1
ATOM 1660 N N . ARG A 1 206 ? 20.621 9.237 -16.767 1.00 85.00 206 ARG A N 1
ATOM 1661 C CA . ARG A 1 206 ? 20.210 10.511 -16.134 1.00 85.00 206 ARG A CA 1
ATOM 1662 C C . ARG A 1 206 ? 19.547 10.346 -14.763 1.00 85.00 206 ARG A C 1
ATOM 1664 O O . ARG A 1 206 ? 19.425 11.326 -14.043 1.00 85.00 206 ARG A O 1
ATOM 1671 N N . LEU A 1 207 ? 19.063 9.145 -14.452 1.00 83.75 207 LEU A N 1
ATOM 1672 C CA . LEU A 1 207 ? 18.403 8.813 -13.190 1.00 83.75 207 LEU A CA 1
ATOM 1673 C C . LEU A 1 207 ? 19.392 8.270 -12.143 1.00 83.75 207 LEU A C 1
ATOM 1675 O O . LEU A 1 207 ? 19.175 8.456 -10.950 1.00 83.75 207 LEU A O 1
ATOM 1679 N N . LEU A 1 208 ? 20.463 7.593 -12.576 1.00 79.62 208 LEU A N 1
ATOM 1680 C CA . LEU A 1 208 ? 21.491 7.021 -11.700 1.00 79.62 208 LEU A CA 1
ATOM 1681 C C . LEU A 1 208 ? 22.788 7.836 -11.599 1.00 79.62 208 LEU A C 1
ATOM 1683 O O . LEU A 1 208 ? 23.572 7.540 -10.701 1.00 79.62 208 LEU A O 1
ATOM 1687 N N . ASP A 1 209 ? 23.023 8.823 -12.467 1.00 72.00 209 ASP A N 1
ATOM 1688 C CA . ASP A 1 209 ? 24.085 9.828 -12.311 1.00 72.00 209 ASP A CA 1
ATOM 1689 C C . ASP A 1 209 ? 23.608 10.912 -11.319 1.00 72.00 209 ASP A C 1
ATOM 1691 O O . ASP A 1 209 ? 22.808 11.774 -11.692 1.00 72.00 209 ASP A O 1
ATOM 1695 N N . PRO A 1 210 ? 23.980 10.843 -10.023 1.00 58.16 210 PRO A N 1
ATOM 1696 C CA . PRO A 1 210 ? 23.154 11.409 -8.961 1.00 58.16 210 PRO A CA 1
ATOM 1697 C C . PRO A 1 210 ? 23.615 12.797 -8.495 1.00 58.16 210 PRO A C 1
ATOM 1699 O O . PRO A 1 210 ? 22.997 13.363 -7.595 1.00 58.16 210 PRO A O 1
ATOM 1702 N N . ASN A 1 211 ? 24.724 13.323 -9.032 1.00 58.22 211 ASN A N 1
ATOM 1703 C CA . ASN A 1 211 ? 25.196 14.701 -8.846 1.00 58.22 211 ASN A CA 1
ATOM 1704 C C . ASN A 1 211 ? 26.478 14.929 -9.677 1.00 58.22 211 ASN A C 1
ATOM 1706 O O . ASN A 1 211 ? 27.337 14.043 -9.657 1.00 58.22 211 ASN A O 1
ATOM 1710 N N . PRO A 1 212 ? 26.724 16.131 -10.249 1.00 44.94 212 PRO A N 1
ATOM 1711 C CA . PRO A 1 212 ? 28.057 16.532 -10.720 1.00 44.94 212 PRO A CA 1
ATOM 1712 C C . PRO A 1 212 ? 29.185 16.410 -9.670 1.00 44.94 212 PRO A C 1
ATOM 1714 O O . PRO A 1 212 ? 30.357 16.507 -10.028 1.00 44.94 212 PRO A O 1
ATOM 1717 N N . GLY A 1 213 ? 28.864 16.191 -8.386 1.00 42.84 213 GLY A N 1
ATOM 1718 C CA . GLY A 1 213 ? 29.826 15.802 -7.350 1.00 42.84 213 GLY A CA 1
ATOM 1719 C C . GLY A 1 213 ? 29.197 14.984 -6.215 1.00 42.84 213 GLY A C 1
ATOM 1720 O O . GLY A 1 213 ? 29.063 15.492 -5.107 1.00 42.84 213 GLY A O 1
ATOM 1721 N N . GLY A 1 214 ? 28.791 13.733 -6.480 1.00 40.81 214 GLY A N 1
ATOM 1722 C CA . GLY A 1 214 ? 28.001 12.944 -5.511 1.00 40.81 214 GLY A CA 1
ATOM 1723 C C . GLY A 1 214 ? 27.986 11.425 -5.702 1.00 40.81 214 GLY A C 1
ATOM 1724 O O . GLY A 1 214 ? 27.044 10.767 -5.267 1.00 40.81 214 GLY A O 1
ATOM 1725 N N . VAL A 1 215 ? 29.023 10.861 -6.325 1.00 46.16 215 VAL A N 1
ATOM 1726 C CA . VAL A 1 215 ? 29.351 9.431 -6.206 1.00 46.16 215 VAL A CA 1
ATOM 1727 C C . VAL A 1 215 ? 30.595 9.329 -5.327 1.00 46.16 215 VAL A C 1
ATOM 1729 O O . VAL A 1 215 ? 31.654 9.841 -5.691 1.00 46.16 215 VAL A O 1
ATOM 1732 N N . THR A 1 216 ? 30.479 8.700 -4.157 1.00 49.59 216 THR A N 1
ATOM 1733 C CA . THR A 1 216 ? 31.638 8.433 -3.294 1.00 49.59 216 THR A CA 1
ATOM 1734 C C . THR A 1 216 ? 32.539 7.369 -3.923 1.00 49.59 216 THR A C 1
ATOM 1736 O O . THR A 1 216 ? 32.093 6.549 -4.729 1.00 49.59 216 THR A O 1
ATOM 1739 N N . LYS A 1 217 ? 33.831 7.367 -3.561 1.00 49.72 217 LYS A N 1
ATOM 1740 C CA . LYS A 1 217 ? 34.839 6.458 -4.147 1.00 49.72 217 LYS A CA 1
ATOM 1741 C C . LYS A 1 217 ? 34.490 4.970 -4.020 1.00 49.72 217 LYS A C 1
ATOM 1743 O O . LYS A 1 217 ? 34.978 4.174 -4.815 1.00 49.72 217 LYS A O 1
ATOM 1748 N N . ASP A 1 218 ? 33.630 4.622 -3.069 1.00 53.91 218 ASP A N 1
ATOM 1749 C CA . ASP A 1 218 ? 33.281 3.244 -2.725 1.00 53.91 218 ASP A CA 1
ATOM 1750 C C . ASP A 1 218 ? 32.065 2.717 -3.517 1.00 53.91 218 ASP A C 1
ATOM 1752 O O . ASP A 1 218 ? 31.623 1.589 -3.312 1.00 53.91 218 ASP A O 1
ATOM 1756 N N . GLY A 1 219 ? 31.486 3.523 -4.422 1.00 53.38 219 GLY A N 1
ATOM 1757 C CA . GLY A 1 219 ? 30.406 3.110 -5.333 1.00 53.38 219 GLY A CA 1
ATOM 1758 C C . GLY A 1 219 ? 29.031 2.883 -4.682 1.00 53.38 219 GLY A C 1
ATOM 1759 O O . GLY A 1 219 ? 28.070 2.530 -5.384 1.00 53.38 219 GLY A O 1
ATOM 1760 N N . ASN A 1 220 ? 28.928 3.105 -3.370 1.00 51.12 220 ASN A N 1
ATOM 1761 C CA . ASN A 1 220 ? 27.690 3.085 -2.596 1.00 51.12 220 ASN A CA 1
ATOM 1762 C C . ASN A 1 220 ? 26.826 4.311 -2.916 1.00 51.12 220 ASN A C 1
ATOM 1764 O O . ASN A 1 220 ? 27.307 5.441 -2.943 1.00 51.12 220 ASN A O 1
ATOM 1768 N N . VAL A 1 221 ? 25.527 4.097 -3.130 1.00 53.38 221 VAL A N 1
ATOM 1769 C CA . VAL A 1 221 ? 24.579 5.188 -3.392 1.00 53.38 221 VAL A CA 1
ATOM 1770 C C . VAL A 1 221 ? 24.011 5.683 -2.062 1.00 53.38 221 VAL A C 1
ATOM 1772 O O . VAL A 1 221 ? 22.923 5.278 -1.660 1.00 53.38 221 VAL A O 1
ATOM 1775 N N . GLU A 1 222 ? 24.734 6.575 -1.377 1.00 50.22 222 GLU A N 1
ATOM 1776 C CA . GLU A 1 222 ? 24.216 7.280 -0.185 1.00 50.22 222 GLU A CA 1
ATOM 1777 C C . GLU A 1 222 ? 22.894 8.004 -0.499 1.00 50.22 222 GLU A C 1
ATOM 1779 O O . GLU A 1 222 ? 21.950 7.989 0.288 1.00 50.22 222 GLU A O 1
ATOM 1784 N N . ASN A 1 223 ? 22.773 8.514 -1.728 1.00 57.06 223 ASN A N 1
ATOM 1785 C CA . ASN A 1 223 ? 21.572 9.141 -2.277 1.00 57.06 223 ASN A CA 1
ATOM 1786 C C . ASN A 1 223 ? 20.445 8.151 -2.649 1.00 57.06 223 ASN A C 1
ATOM 1788 O O . ASN A 1 223 ? 19.546 8.502 -3.410 1.00 57.06 223 ASN A O 1
ATOM 1792 N N . ALA A 1 224 ? 20.433 6.939 -2.084 1.00 57.84 224 ALA A N 1
ATOM 1793 C CA . ALA A 1 224 ? 19.332 5.978 -2.197 1.00 57.84 224 ALA A CA 1
ATOM 1794 C C . ALA A 1 224 ? 17.965 6.598 -1.844 1.00 57.84 224 ALA A C 1
ATOM 1796 O O . ALA A 1 224 ? 16.961 6.300 -2.489 1.00 57.84 224 ALA A O 1
ATOM 1797 N N . GLY A 1 225 ? 17.938 7.489 -0.844 1.00 61.81 225 GLY A N 1
ATOM 1798 C CA . GLY A 1 225 ? 16.746 8.246 -0.458 1.00 61.81 225 GLY A CA 1
ATOM 1799 C C . GLY A 1 225 ? 16.358 9.356 -1.442 1.00 61.81 225 GLY A C 1
ATOM 1800 O O . GLY A 1 225 ? 15.167 9.594 -1.622 1.00 61.81 225 GLY A O 1
ATOM 1801 N N . LEU A 1 226 ? 17.327 9.997 -2.112 1.00 67.19 226 LEU A N 1
ATOM 1802 C CA . LEU A 1 226 ? 17.042 11.001 -3.147 1.00 67.19 226 LEU A CA 1
ATOM 1803 C C . LEU A 1 226 ? 16.505 10.329 -4.409 1.00 67.19 226 LEU A C 1
ATOM 1805 O O . LEU A 1 226 ? 15.426 10.682 -4.860 1.00 67.19 226 LEU A O 1
ATOM 1809 N N . LEU A 1 227 ? 17.157 9.261 -4.884 1.00 72.31 227 LEU A N 1
ATOM 1810 C CA . LEU A 1 227 ? 16.654 8.433 -5.986 1.00 72.31 227 LEU A CA 1
ATOM 1811 C C . LEU A 1 227 ? 15.220 7.933 -5.721 1.00 72.31 227 LEU A C 1
ATOM 1813 O O . LEU A 1 227 ? 14.406 7.882 -6.640 1.00 72.31 227 LEU A O 1
ATOM 1817 N N . ALA A 1 228 ? 14.889 7.610 -4.466 1.00 70.69 228 ALA A N 1
ATOM 1818 C CA . ALA A 1 228 ? 13.536 7.223 -4.073 1.00 70.69 228 ALA A CA 1
ATOM 1819 C C . ALA A 1 228 ? 12.510 8.375 -4.102 1.00 70.69 228 ALA A C 1
ATOM 1821 O O . ALA A 1 228 ? 11.334 8.124 -4.370 1.00 70.69 228 ALA A O 1
ATOM 1822 N N . ALA A 1 229 ? 12.934 9.615 -3.841 1.00 69.62 229 ALA A N 1
ATOM 1823 C CA . ALA A 1 229 ? 12.091 10.811 -3.907 1.00 69.62 229 ALA A CA 1
ATOM 1824 C C . ALA A 1 229 ? 11.932 11.335 -5.348 1.00 69.62 229 ALA A C 1
ATOM 1826 O O . ALA A 1 229 ? 10.825 11.670 -5.773 1.00 69.62 229 ALA A O 1
ATOM 1827 N N . ASP A 1 230 ? 13.025 11.348 -6.111 1.00 81.75 230 ASP A N 1
ATOM 1828 C CA . ASP A 1 230 ? 13.100 11.903 -7.462 1.00 81.75 230 ASP A CA 1
ATOM 1829 C C . ASP A 1 230 ? 12.511 10.966 -8.527 1.00 81.75 230 ASP A C 1
ATOM 1831 O O . ASP A 1 230 ? 12.112 11.444 -9.589 1.00 81.75 230 ASP A O 1
ATOM 1835 N N . TRP A 1 231 ? 12.384 9.657 -8.250 1.00 85.62 231 TRP A N 1
ATOM 1836 C CA . TRP A 1 231 ? 11.805 8.656 -9.165 1.00 85.62 231 TRP A CA 1
ATOM 1837 C C . TRP A 1 231 ? 10.490 9.124 -9.801 1.00 85.62 231 TRP A C 1
ATOM 1839 O O . TRP A 1 231 ? 10.367 9.191 -11.025 1.00 85.62 231 TRP A O 1
ATOM 1849 N N . GLU A 1 232 ? 9.505 9.485 -8.975 1.00 82.38 232 GLU A N 1
ATOM 1850 C CA . GLU A 1 232 ? 8.177 9.861 -9.469 1.00 82.38 232 GLU A CA 1
ATOM 1851 C C . GLU A 1 232 ? 8.211 11.210 -10.214 1.00 82.38 232 GLU A C 1
ATOM 1853 O O . GLU A 1 232 ? 7.470 11.390 -11.179 1.00 82.38 232 GLU A O 1
ATOM 1858 N N . LEU A 1 233 ? 9.091 12.143 -9.824 1.00 84.00 233 LEU A N 1
ATOM 1859 C CA . LEU A 1 233 ? 9.254 13.446 -10.486 1.00 84.00 233 LEU A CA 1
ATOM 1860 C C . LEU A 1 233 ? 9.903 13.301 -11.871 1.00 84.00 233 LEU A C 1
ATOM 1862 O O . LEU A 1 233 ? 9.369 13.807 -12.863 1.00 84.00 233 LEU A O 1
ATOM 1866 N N . PHE A 1 234 ? 11.015 12.565 -11.948 1.00 87.31 234 PHE A N 1
ATOM 1867 C CA . PHE A 1 234 ? 11.743 12.268 -13.182 1.00 87.31 234 PHE A CA 1
ATOM 1868 C C . PHE A 1 234 ? 10.831 11.610 -14.222 1.00 87.31 234 PHE A C 1
ATOM 1870 O O . PHE A 1 234 ? 10.751 12.052 -15.375 1.00 87.31 234 PHE A O 1
ATOM 1877 N N . TRP A 1 235 ? 10.101 10.569 -13.816 1.00 87.44 235 TRP A N 1
ATOM 1878 C CA . TRP A 1 235 ? 9.269 9.823 -14.749 1.00 87.44 235 TRP A CA 1
ATOM 1879 C C . TRP A 1 235 ? 7.982 10.560 -15.141 1.00 87.44 235 TRP A C 1
ATOM 1881 O O . TRP A 1 235 ? 7.595 10.476 -16.308 1.00 87.44 235 TRP A O 1
ATOM 1891 N N . ARG A 1 236 ? 7.350 11.337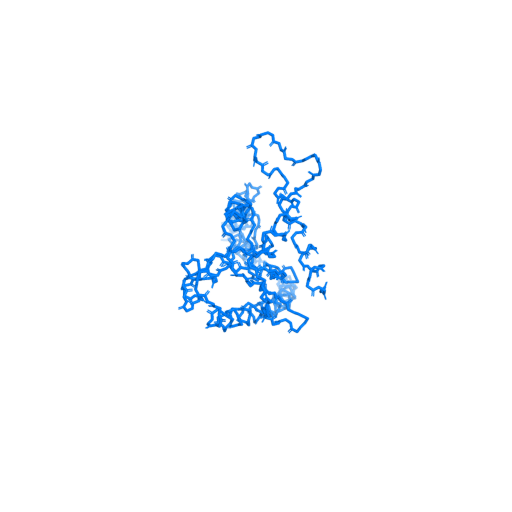 -14.247 1.00 84.81 236 ARG A N 1
ATOM 1892 C CA . ARG A 1 236 ? 6.207 12.201 -14.614 1.00 84.81 236 ARG A CA 1
ATOM 1893 C C . ARG A 1 236 ? 6.597 13.235 -15.666 1.00 84.81 236 ARG A C 1
ATOM 1895 O O . ARG A 1 236 ? 5.942 13.317 -16.704 1.00 84.81 236 ARG A O 1
ATOM 1902 N N . ALA A 1 237 ? 7.737 13.908 -15.487 1.00 86.50 237 ALA A N 1
ATOM 1903 C CA . ALA A 1 237 ? 8.277 14.835 -16.483 1.00 86.50 237 ALA A CA 1
ATOM 1904 C C . ALA A 1 237 ? 8.556 14.159 -17.846 1.00 86.50 237 ALA A C 1
ATOM 1906 O O . ALA A 1 237 ? 8.336 14.766 -18.896 1.00 86.50 237 ALA A O 1
ATOM 1907 N N . HIS A 1 238 ? 8.990 12.892 -17.856 1.00 86.69 238 HIS A N 1
ATOM 1908 C CA . HIS A 1 238 ? 9.190 12.122 -19.092 1.00 86.69 238 HIS A CA 1
ATOM 1909 C C . HIS A 1 238 ? 7.877 11.660 -19.761 1.00 86.69 238 HIS A C 1
ATOM 1911 O O . HIS A 1 238 ? 7.784 11.590 -20.996 1.00 86.69 238 HIS A O 1
ATOM 1917 N N . LEU A 1 239 ? 6.864 11.313 -18.964 1.00 86.88 239 LEU A N 1
ATOM 1918 C CA . LEU A 1 239 ? 5.556 10.860 -19.443 1.00 86.88 239 LEU A CA 1
ATOM 1919 C C . LEU A 1 239 ? 4.607 12.011 -19.813 1.00 86.88 239 LEU A C 1
ATOM 1921 O O . LEU A 1 239 ? 3.715 11.783 -20.625 1.00 86.88 239 LEU A O 1
ATOM 1925 N N . LYS A 1 240 ? 4.858 13.227 -19.305 1.00 86.69 240 LYS A N 1
ATOM 1926 C CA . LYS A 1 240 ? 3.957 14.395 -19.341 1.00 86.69 240 LYS A CA 1
ATOM 1927 C C . LYS A 1 240 ? 2.662 14.156 -18.545 1.00 86.69 240 LYS A C 1
ATOM 1929 O O . LYS A 1 240 ? 1.570 14.385 -19.059 1.00 86.69 240 LYS A O 1
ATOM 1934 N N . LEU A 1 241 ? 2.839 13.676 -17.310 1.00 75.56 241 LEU A N 1
ATOM 1935 C CA . LEU A 1 241 ? 1.819 13.471 -16.266 1.00 75.56 241 LEU A CA 1
ATOM 1936 C C . LEU A 1 241 ? 2.049 14.427 -15.080 1.00 75.56 241 LEU A C 1
ATOM 1938 O O . LEU A 1 241 ? 3.188 14.937 -14.973 1.00 75.56 241 LEU A O 1
#

Secondary structure (DSSP, 8-state):
-HHHHHHHHHHHHIIIIIHHHHHHHHHHTS---GGGGHHHHHHHHHHHHHHHHHS-HHHHHHHHHHHHHHHHHHHHHHHHHHHHHHHHHHHHHHHHHHHHHHTTSS-TT-EEEEES--SEETTEESSTTTHHHHTSTTTSSS-HHHHSEEEPPTTTS-SSHHHHHHHHHHHHHHS---EEEEEE-TTS-EEEEEE-HHHHHHHHHHHH---TT---TT---TTHHHHHHHHHHHHHHHHT-